Protein AF-A0A5D2X724-F1 (afdb_monomer)

InterPro domains:
  IPR000717 Proteasome component (PCI) domain [PF01399] (21-95)
  IPR000717 Proteasome component (PCI) domain [PS50250] (1-100)
  IPR000717 Proteasome component (PCI) domain [SM00088] (27-118)
  IPR041481 COP9 signalosome complex subunit 7, helix I [PF18392] (108-154)
  IPR045237 Eukaryotic translation initiation factor 3 subunit M eIF3m/COP9 signalosome complex subunit 7 COPS7 [PTHR15350] (21-167)

Foldseek 3Di:
DPDPVVVVVLLVDQLLCCVVVVVPDDDDDPVRLLVNLLSNVLVVCVPDQKAAQVNSCNSSVNDDPVVSVCSCVVSHVVVVQWDFDQDPPRRITGTPDGHDRDDDVPVVVVVVVVVVVVVVVVVVVVVVVVVVVVVVVVVVVVVVVVVVVVVVVVVVVVVVVVVVVVVVVPDDPDDDDDDDDDDDDDDD

Solvent-accessible surface area (backbone atoms only — not comparable to full-atom values): 11226 Å² total; per-residue (Å²): 134,84,52,73,65,56,58,54,52,52,74,74,50,49,47,67,58,46,76,81,48,58,92,79,57,78,90,74,54,72,71,54,52,52,50,38,42,50,54,30,52,40,55,52,51,72,77,36,54,64,41,48,45,70,59,50,26,62,51,58,74,41,94,45,71,67,60,47,51,50,43,47,45,64,63,26,39,69,67,63,45,34,43,64,47,82,36,80,89,78,39,29,38,40,52,77,45,66,53,89,86,77,86,57,93,72,47,65,60,56,51,51,50,52,53,50,52,51,51,54,51,51,52,52,51,51,51,54,51,51,52,51,50,53,51,51,53,52,51,51,52,51,51,52,51,52,52,52,52,52,51,53,52,51,54,51,51,53,51,55,52,53,52,51,58,60,58,72,70,72,66,84,82,79,83,79,79,89,76,92,78,82,86,83,90,85,86,134

Secondary structure (DSSP, 8-state):
---HHHHHHHHHS-GGGSGGGTTT-PPPPHHHHHHHHHHHHHHHHHH-SEEEHHHHHHHHT---HHHHHHHIIIIIITTTSEEEEEETTTTEEEEEEE------TTHHHHHHHHHHHHHHHHHHHHHHHHHHHHHHHHHHHHHHHHHHHHHHHHHHHHHHHHHHHHHTT-------------------

Radius of gyration: 44.41 Å; Cα contacts (8 Å, |Δi|>4): 107; chains: 1; bounding box: 123×43×110 Å

Sequence (188 aa):
MFSIQENLKIICIKYVSLPCNCSSLPQLVPDQVLKLKQLTVLTLAETNKVLPYDELMMELDVMNVRELEDFLINECMYAGIVRGKLDQLRRCFEIQFAAGRDLRPGQLGSMIQTLSNWLGSSDNLLVSIQEKIKWADTMSELDKKHRKEVEARVEEVKKSVSVKKLQTVSRPKLSSEGSRISTLNLVE

Mean predicted aligned error: 14.84 Å

Nearest PDB structures (foldseek):
  3chm-assembly1_A  TM=9.592E-01  e=3.025E-12  Arabidopsis thaliana
  8h3f-assembly1_G  TM=8.797E-01  e=6.919E-11  Homo sapiens
  4d10-assembly1_O  TM=9.353E-01  e=7.014E-10  Homo sapiens
  6r7n-assembly1_G  TM=8.261E-01  e=2.960E-09  Homo sapiens
  6r6h-assembly1_G  TM=8.029E-01  e=7.569E-09  Homo sapiens

Structure (mmCIF, N/CA/C/O backbone):
data_AF-A0A5D2X724-F1
#
_entry.id   AF-A0A5D2X724-F1
#
loop_
_atom_site.group_PDB
_atom_site.id
_atom_site.type_symbol
_atom_site.label_atom_id
_atom_site.label_alt_id
_atom_site.label_comp_id
_atom_site.label_asym_id
_atom_site.label_entity_id
_atom_site.label_seq_id
_atom_site.pdbx_PDB_ins_code
_atom_site.Cartn_x
_atom_site.Cartn_y
_atom_site.Cartn_z
_atom_site.occupancy
_atom_site.B_iso_or_equiv
_atom_site.auth_seq_id
_atom_site.auth_comp_id
_atom_site.auth_asym_id
_atom_site.auth_atom_id
_atom_site.pdbx_PDB_model_num
ATOM 1 N N . MET A 1 1 ? 25.106 16.436 -26.698 1.00 35.50 1 MET A N 1
ATOM 2 C CA . MET A 1 1 ? 24.591 16.950 -25.411 1.00 35.50 1 MET A CA 1
ATOM 3 C C . MET A 1 1 ? 23.065 16.811 -25.409 1.00 35.50 1 MET A C 1
ATOM 5 O O . MET A 1 1 ? 22.355 17.794 -25.261 1.00 35.50 1 MET A O 1
ATOM 9 N N . PHE A 1 2 ? 22.556 15.593 -25.651 1.00 33.03 2 PHE A N 1
ATOM 10 C CA . PHE A 1 2 ? 21.124 15.313 -25.520 1.00 33.03 2 PHE A CA 1
ATOM 11 C C . PHE A 1 2 ? 20.795 15.258 -24.032 1.00 33.03 2 PHE A C 1
ATOM 13 O O . PHE A 1 2 ? 21.560 14.732 -23.222 1.00 33.03 2 PHE A O 1
ATOM 20 N N . SER A 1 3 ? 19.741 15.979 -23.691 1.00 42.25 3 SER A N 1
ATOM 21 C CA . SER A 1 3 ? 19.589 16.682 -22.430 1.00 42.25 3 SER A CA 1
ATOM 22 C C . SER A 1 3 ? 19.338 15.713 -21.273 1.00 42.25 3 SER A C 1
ATOM 24 O O . SER A 1 3 ? 18.480 14.838 -21.363 1.00 42.25 3 SER A O 1
ATOM 26 N N . ILE A 1 4 ? 20.025 15.897 -20.142 1.00 47.78 4 ILE A N 1
ATOM 27 C CA . ILE A 1 4 ? 19.734 15.196 -18.873 1.00 47.78 4 ILE A CA 1
ATOM 28 C C . ILE A 1 4 ? 18.234 15.318 -18.519 1.00 47.78 4 ILE A C 1
ATOM 30 O O . ILE A 1 4 ? 17.658 14.413 -17.921 1.00 47.78 4 ILE A O 1
ATOM 34 N N . GLN A 1 5 ? 17.570 16.388 -18.973 1.00 39.50 5 GLN A N 1
ATOM 35 C CA . GLN A 1 5 ? 16.131 16.586 -18.805 1.00 39.50 5 GLN A CA 1
ATOM 36 C C . GLN A 1 5 ? 15.239 15.658 -19.644 1.00 39.50 5 GLN A C 1
ATOM 38 O O . GLN A 1 5 ? 14.135 15.344 -19.205 1.00 39.50 5 GLN A O 1
ATOM 43 N N . GLU A 1 6 ? 15.674 15.199 -20.820 1.00 45.38 6 GLU A N 1
ATOM 44 C CA . GLU A 1 6 ? 14.889 14.242 -21.616 1.00 45.38 6 GLU A CA 1
ATOM 45 C C . GLU A 1 6 ? 14.955 12.843 -21.006 1.00 45.38 6 GLU A C 1
ATOM 47 O O . GLU A 1 6 ? 13.926 12.185 -20.876 1.00 45.38 6 GLU A O 1
ATOM 52 N N . ASN A 1 7 ? 16.122 12.452 -20.485 1.00 44.16 7 ASN A N 1
ATOM 53 C CA . ASN A 1 7 ? 16.263 11.229 -19.693 1.00 44.16 7 ASN A CA 1
ATOM 54 C C . ASN A 1 7 ? 15.378 11.252 -18.431 1.00 44.16 7 ASN A C 1
ATOM 56 O O . ASN A 1 7 ? 14.782 10.237 -18.081 1.00 44.16 7 ASN A O 1
ATOM 60 N N . LEU A 1 8 ? 15.220 12.417 -17.788 1.00 46.78 8 LEU A N 1
ATOM 61 C CA . LEU A 1 8 ? 14.334 12.581 -16.628 1.00 46.78 8 LEU A CA 1
ATOM 62 C C . LEU A 1 8 ? 12.845 12.411 -16.983 1.00 46.78 8 LEU A C 1
ATOM 64 O O . LEU A 1 8 ? 12.079 11.863 -16.192 1.00 46.78 8 LEU A O 1
ATOM 68 N N . LYS A 1 9 ? 12.430 12.840 -18.185 1.00 48.75 9 LYS A N 1
ATOM 69 C CA . LYS A 1 9 ? 11.064 12.613 -18.685 1.00 48.75 9 LYS A CA 1
ATOM 70 C C . LYS A 1 9 ? 10.805 11.131 -18.947 1.00 48.75 9 LYS A C 1
ATOM 72 O O . LYS A 1 9 ? 9.746 10.647 -18.569 1.00 48.75 9 LYS A O 1
ATOM 77 N N . ILE A 1 10 ? 11.770 10.407 -19.518 1.00 50.44 10 ILE A N 1
ATOM 78 C CA . ILE A 1 10 ? 11.661 8.962 -19.786 1.00 50.44 10 ILE A CA 1
ATOM 79 C C . ILE A 1 10 ? 11.464 8.163 -18.491 1.00 50.44 10 ILE A C 1
ATOM 81 O O . ILE A 1 10 ? 10.615 7.279 -18.455 1.00 50.44 10 ILE A O 1
ATOM 85 N N . ILE A 1 11 ? 12.180 8.505 -17.413 1.00 51.06 11 ILE A N 1
ATOM 86 C CA . ILE A 1 11 ? 12.056 7.827 -16.107 1.00 51.06 11 ILE A CA 1
ATOM 87 C C . ILE A 1 11 ? 10.635 7.963 -15.534 1.00 51.06 11 ILE A C 1
ATOM 89 O O . ILE A 1 11 ? 10.131 7.044 -14.894 1.00 51.06 11 ILE A O 1
ATOM 93 N N . CYS A 1 12 ? 9.948 9.072 -15.824 1.00 47.78 12 CYS A N 1
ATOM 94 C CA . CYS A 1 12 ? 8.569 9.293 -15.395 1.00 47.78 12 CYS A CA 1
ATOM 95 C C . CYS A 1 12 ? 7.519 8.564 -16.255 1.00 47.78 12 CYS A C 1
ATOM 97 O O . CYS A 1 12 ? 6.383 8.408 -15.803 1.00 47.78 12 CYS A O 1
ATOM 99 N N . ILE A 1 13 ? 7.870 8.118 -17.464 1.00 54.81 13 ILE A N 1
ATOM 100 C CA . ILE A 1 13 ? 6.949 7.552 -18.459 1.00 54.81 13 ILE A CA 1
ATOM 101 C C . ILE A 1 13 ? 6.880 6.017 -18.306 1.00 54.81 13 ILE A C 1
ATOM 103 O O . ILE A 1 13 ? 7.883 5.359 -18.043 1.00 54.81 13 ILE A O 1
ATOM 107 N N . LYS A 1 14 ? 5.681 5.429 -18.439 1.00 58.62 14 LYS A N 1
ATOM 108 C CA . LYS A 1 14 ? 5.482 3.965 -18.454 1.00 58.62 14 LYS A CA 1
ATOM 109 C C . LYS A 1 14 ? 6.155 3.337 -19.682 1.00 58.62 14 LYS A C 1
ATOM 111 O O . LYS A 1 14 ? 6.106 3.931 -20.759 1.00 58.62 14 LYS A O 1
ATOM 116 N N . TYR A 1 15 ? 6.694 2.120 -19.562 1.00 56.34 15 TYR A N 1
ATOM 117 C CA . TYR A 1 15 ? 7.337 1.400 -20.672 1.00 56.34 15 TYR A CA 1
ATOM 118 C C . TYR A 1 15 ? 6.446 1.322 -21.926 1.00 56.34 15 TYR A C 1
ATOM 120 O O . TYR A 1 15 ? 6.895 1.651 -23.021 1.00 56.34 15 TYR A O 1
ATOM 128 N N . VAL A 1 16 ? 5.149 1.039 -21.766 1.00 54.06 16 VAL A N 1
ATOM 129 C CA . VAL A 1 16 ? 4.188 0.950 -22.883 1.00 54.06 16 VAL A CA 1
ATOM 130 C C . VAL A 1 16 ? 3.965 2.277 -23.634 1.00 54.06 16 VAL A C 1
ATOM 132 O O . VAL A 1 16 ? 3.485 2.289 -24.762 1.00 54.06 16 VAL A O 1
ATOM 135 N N . SER A 1 17 ? 4.336 3.417 -23.042 1.00 53.41 17 SER A N 1
ATOM 136 C CA . SER A 1 17 ? 4.222 4.747 -23.665 1.00 53.41 17 SER A CA 1
ATOM 137 C C . SER A 1 17 ? 5.458 5.143 -24.492 1.00 53.41 17 SER A C 1
ATOM 139 O O . SER A 1 17 ? 5.452 6.187 -25.150 1.00 53.41 17 SER A O 1
ATOM 141 N N . LEU A 1 18 ? 6.520 4.330 -24.478 1.00 51.53 18 LEU A N 1
ATOM 142 C CA . LEU A 1 18 ? 7.732 4.526 -25.282 1.00 51.53 18 LEU A CA 1
ATOM 143 C C . LEU A 1 18 ? 7.510 4.378 -26.799 1.00 51.53 18 LEU A C 1
ATOM 145 O O . LEU A 1 18 ? 7.955 5.273 -27.520 1.00 51.53 18 LEU A O 1
ATOM 149 N N . PRO A 1 19 ? 6.813 3.344 -27.324 1.00 51.62 19 PRO A N 1
ATOM 150 C CA . PRO A 1 19 ? 6.626 3.193 -28.772 1.00 51.62 19 PRO A CA 1
ATOM 151 C C . PRO A 1 19 ? 5.846 4.352 -29.416 1.00 51.62 19 PRO A C 1
ATOM 153 O O . PRO A 1 19 ? 6.091 4.682 -30.574 1.00 51.62 19 PRO A O 1
ATOM 156 N N . CYS A 1 20 ? 4.983 5.049 -28.669 1.00 48.19 20 CYS A N 1
ATOM 157 C CA . CYS A 1 20 ? 4.276 6.243 -29.152 1.00 48.19 20 CYS A CA 1
ATOM 158 C C . CYS A 1 20 ? 5.171 7.496 -29.256 1.00 48.19 20 CYS A C 1
ATOM 160 O O . CYS A 1 20 ? 4.826 8.432 -29.972 1.00 48.19 20 CYS A O 1
ATOM 162 N N . ASN A 1 21 ? 6.321 7.518 -28.571 1.00 51.44 21 ASN A N 1
ATOM 163 C CA . ASN A 1 21 ? 7.283 8.631 -28.549 1.00 51.44 21 ASN A CA 1
ATOM 164 C C . ASN A 1 21 ? 8.586 8.296 -29.306 1.00 51.44 21 ASN A C 1
ATOM 166 O O . ASN A 1 21 ? 9.607 8.963 -29.146 1.00 51.44 21 ASN A O 1
ATOM 170 N N . CYS A 1 22 ? 8.565 7.250 -30.138 1.00 48.28 22 CYS A N 1
ATOM 171 C CA . CYS A 1 22 ? 9.748 6.645 -30.753 1.00 48.28 22 CYS A CA 1
ATOM 172 C C . CYS A 1 22 ? 10.498 7.556 -31.751 1.00 48.28 22 CYS A C 1
ATOM 174 O O . CYS A 1 22 ? 11.615 7.239 -32.151 1.00 48.28 22 CYS A O 1
ATOM 176 N N . SER A 1 23 ? 9.920 8.691 -32.153 1.00 52.44 23 SER A N 1
ATOM 177 C CA . SER A 1 23 ? 10.551 9.660 -33.059 1.00 52.44 23 SER A CA 1
ATOM 178 C C . SER A 1 23 ? 11.534 10.621 -32.374 1.00 52.44 23 SER A C 1
ATOM 180 O O . SER A 1 23 ? 12.240 11.342 -33.076 1.00 52.44 23 SER A O 1
ATOM 182 N N . SER A 1 24 ? 11.613 10.638 -31.037 1.00 56.69 24 SER A N 1
ATOM 183 C CA . SER A 1 24 ? 12.457 11.579 -30.278 1.00 56.69 24 SER A CA 1
ATOM 184 C C . SER A 1 24 ? 13.375 10.938 -29.231 1.00 56.69 24 SER A C 1
ATOM 186 O O . SER A 1 24 ? 14.124 11.655 -28.570 1.00 56.69 24 SER A O 1
ATOM 188 N N . LEU A 1 25 ? 13.354 9.610 -29.072 1.00 60.19 25 LEU A N 1
ATOM 189 C CA . LEU A 1 25 ? 14.112 8.915 -28.028 1.00 60.19 25 LEU A CA 1
ATOM 190 C C . LEU A 1 25 ? 15.328 8.161 -28.598 1.00 60.19 25 LEU A C 1
ATOM 192 O O . LEU A 1 25 ? 15.209 7.506 -29.635 1.00 60.19 25 LEU A O 1
ATOM 196 N N . PRO A 1 26 ? 16.504 8.224 -27.942 1.00 66.06 26 PRO A N 1
ATOM 197 C CA . PRO A 1 26 ? 17.677 7.460 -28.358 1.00 66.06 26 PRO A CA 1
ATOM 198 C C . PRO A 1 26 ? 17.447 5.951 -28.184 1.00 66.06 26 PRO A C 1
ATOM 200 O O . PRO A 1 26 ? 16.680 5.529 -27.318 1.00 66.06 26 PRO A O 1
ATOM 203 N N . GLN A 1 27 ? 18.140 5.129 -28.984 1.00 66.56 27 GLN A N 1
ATOM 204 C CA . GLN A 1 27 ? 18.121 3.673 -28.810 1.00 66.56 27 GLN A CA 1
ATOM 205 C C . GLN A 1 27 ? 18.555 3.300 -27.389 1.00 66.56 27 GLN A C 1
ATOM 207 O O . GLN A 1 27 ? 19.618 3.712 -26.921 1.00 66.56 27 GLN A O 1
ATOM 212 N N . LEU A 1 28 ? 17.714 2.519 -26.715 1.00 68.38 28 LEU A N 1
ATOM 213 C CA . LEU A 1 28 ? 17.942 2.071 -25.348 1.00 68.38 28 LEU A CA 1
ATOM 214 C C . LEU A 1 28 ? 18.819 0.815 -25.341 1.00 68.38 28 LEU A C 1
ATOM 216 O O . LEU A 1 28 ? 18.600 -0.122 -26.107 1.00 68.38 28 LEU A O 1
ATOM 220 N N . VAL A 1 29 ? 19.791 0.788 -24.435 1.00 80.62 29 VAL A N 1
ATOM 221 C CA . VAL A 1 29 ? 20.616 -0.393 -24.139 1.00 80.62 29 VAL A CA 1
ATOM 222 C C . VAL A 1 29 ? 19.753 -1.442 -23.407 1.00 80.62 29 VAL A C 1
ATOM 224 O O . VAL A 1 29 ? 18.856 -1.041 -22.659 1.00 80.62 29 VAL A O 1
ATOM 227 N N . PRO A 1 30 ? 19.995 -2.764 -23.550 1.00 80.12 30 PRO A N 1
ATOM 228 C CA . PRO A 1 30 ? 19.205 -3.802 -22.870 1.00 80.12 30 PRO A CA 1
ATOM 229 C C . PRO A 1 30 ? 19.030 -3.578 -21.358 1.00 80.12 30 PRO A C 1
ATOM 231 O O . PRO A 1 30 ? 17.924 -3.698 -20.835 1.00 80.12 30 PRO A O 1
ATOM 234 N N . ASP A 1 31 ? 20.078 -3.124 -20.670 1.00 80.31 31 ASP A N 1
ATOM 235 C CA . ASP A 1 31 ? 20.036 -2.792 -19.239 1.00 80.31 31 ASP A CA 1
ATOM 236 C C . ASP A 1 31 ? 19.082 -1.629 -18.915 1.00 80.31 31 ASP A C 1
ATOM 238 O O . ASP A 1 31 ? 18.480 -1.568 -17.842 1.00 80.31 31 ASP A O 1
ATOM 242 N N . GLN A 1 32 ? 18.932 -0.674 -19.837 1.00 79.88 32 GLN A N 1
ATOM 243 C CA . GLN A 1 32 ? 18.002 0.445 -19.683 1.00 79.88 32 GLN A CA 1
ATOM 244 C C . GLN A 1 32 ? 16.559 -0.010 -19.907 1.00 79.88 32 GLN A C 1
ATOM 246 O O . GLN A 1 32 ? 15.666 0.433 -19.188 1.00 79.88 32 GLN A O 1
ATOM 251 N N . VAL A 1 33 ? 16.333 -0.928 -20.851 1.00 81.94 33 VAL A N 1
ATOM 252 C CA . VAL A 1 33 ? 15.025 -1.564 -21.067 1.00 81.94 33 VAL A CA 1
ATOM 253 C C . VAL A 1 33 ? 14.592 -2.326 -19.818 1.00 81.94 33 VAL A C 1
ATOM 255 O O . VAL A 1 33 ? 13.467 -2.148 -19.355 1.00 81.94 33 VAL A O 1
ATOM 258 N N . LEU A 1 34 ? 15.501 -3.104 -19.226 1.00 86.62 34 LEU A N 1
ATOM 259 C CA . LEU A 1 34 ? 15.257 -3.826 -17.980 1.00 86.62 34 LEU A CA 1
ATOM 260 C C . LEU A 1 34 ? 14.819 -2.879 -16.854 1.00 86.62 34 LEU A C 1
ATOM 262 O O . LEU A 1 34 ? 13.779 -3.091 -16.225 1.00 86.62 34 LEU A O 1
ATOM 266 N N . LYS A 1 35 ? 15.564 -1.786 -16.653 1.00 86.38 35 LYS A N 1
ATOM 267 C CA . LYS A 1 35 ? 15.206 -0.760 -15.667 1.00 86.38 35 LYS A CA 1
ATOM 268 C C . LYS A 1 35 ? 13.847 -0.139 -15.956 1.00 86.38 35 LYS A C 1
ATOM 270 O O . LYS A 1 35 ? 13.058 0.042 -15.040 1.00 86.38 35 LYS A O 1
ATOM 275 N N . LEU A 1 36 ? 13.518 0.153 -17.210 1.00 84.31 36 LEU A N 1
ATOM 276 C CA . LEU A 1 36 ? 12.210 0.720 -17.551 1.00 84.31 36 LEU A CA 1
ATOM 277 C C . LEU A 1 36 ? 11.059 -0.247 -17.256 1.00 84.31 36 LEU A C 1
ATOM 279 O O . LEU A 1 36 ? 10.020 0.184 -16.748 1.00 84.31 36 LEU A O 1
ATOM 283 N N . LYS A 1 37 ? 11.252 -1.550 -17.485 1.00 87.38 37 LYS A N 1
ATOM 284 C CA . LYS A 1 37 ? 10.290 -2.583 -17.080 1.00 87.38 37 LYS A CA 1
ATOM 285 C C . LYS A 1 37 ? 10.115 -2.607 -15.554 1.00 87.38 37 LYS A C 1
ATOM 287 O O . LYS A 1 37 ? 8.989 -2.513 -15.070 1.00 87.38 37 LYS A O 1
ATOM 292 N N . GLN A 1 38 ? 11.207 -2.601 -14.784 1.00 89.88 38 GLN A N 1
ATOM 293 C CA . GLN A 1 38 ? 11.173 -2.520 -13.311 1.00 89.88 38 GLN A CA 1
ATOM 294 C C . GLN A 1 38 ? 10.420 -1.270 -12.813 1.00 89.88 38 GLN A C 1
ATOM 296 O O . GLN A 1 38 ? 9.530 -1.346 -11.964 1.00 89.88 38 GLN A O 1
ATOM 301 N N . LEU A 1 39 ? 10.737 -0.105 -13.381 1.00 87.94 39 LEU A N 1
ATOM 302 C CA . LEU A 1 39 ? 10.105 1.178 -13.065 1.00 87.94 39 LEU A CA 1
ATOM 303 C C . LEU A 1 39 ? 8.611 1.201 -13.433 1.00 87.94 39 LEU A C 1
ATOM 305 O O . LEU A 1 39 ? 7.831 1.918 -12.797 1.00 87.94 39 LEU A O 1
ATOM 309 N N . THR A 1 40 ? 8.203 0.430 -14.442 1.00 87.12 40 THR A N 1
ATOM 310 C CA . THR A 1 40 ? 6.798 0.277 -14.842 1.00 87.12 40 THR A CA 1
ATOM 311 C C . THR A 1 40 ? 6.027 -0.536 -13.809 1.00 87.12 40 THR A C 1
ATOM 313 O O . THR A 1 40 ? 4.972 -0.081 -13.368 1.00 87.12 40 THR A O 1
ATOM 316 N N . VAL A 1 41 ? 6.591 -1.647 -13.315 1.00 89.88 41 VAL A N 1
ATOM 317 C CA . VAL A 1 41 ? 6.000 -2.412 -12.198 1.00 89.88 41 VAL A CA 1
ATOM 318 C C . VAL A 1 41 ? 5.783 -1.521 -10.975 1.00 89.88 41 VAL A C 1
ATOM 320 O O . VAL A 1 41 ? 4.702 -1.538 -10.391 1.00 89.88 41 VAL A O 1
ATOM 323 N N . LEU A 1 42 ? 6.767 -0.688 -10.616 1.00 89.69 42 LEU A N 1
ATOM 324 C CA . LEU A 1 42 ? 6.639 0.246 -9.490 1.00 89.69 42 LEU A CA 1
ATOM 325 C C . LEU A 1 42 ? 5.512 1.270 -9.684 1.00 89.69 42 LEU A C 1
ATOM 327 O O . LEU A 1 42 ? 4.813 1.601 -8.731 1.00 89.69 42 LEU A O 1
ATOM 331 N N . THR A 1 43 ? 5.301 1.742 -10.913 1.00 86.81 43 THR A N 1
ATOM 332 C CA . THR A 1 43 ? 4.217 2.692 -11.224 1.00 86.81 43 THR A CA 1
ATOM 333 C C . THR A 1 43 ? 2.845 2.035 -11.100 1.00 86.81 43 THR A C 1
ATOM 335 O O . THR A 1 43 ? 1.915 2.625 -10.552 1.00 86.81 43 THR A O 1
ATOM 338 N N . LEU A 1 44 ? 2.712 0.794 -11.574 1.00 88.31 44 LEU A N 1
ATOM 339 C CA . LEU A 1 44 ? 1.480 0.021 -11.414 1.00 88.31 44 LEU A CA 1
ATOM 340 C C . LEU A 1 44 ? 1.202 -0.253 -9.926 1.00 88.31 44 LEU A C 1
ATOM 342 O O . LEU A 1 44 ? 0.078 -0.068 -9.459 1.00 88.31 44 LEU A O 1
ATOM 346 N N . ALA A 1 45 ? 2.248 -0.576 -9.162 1.00 89.50 45 ALA A N 1
ATOM 347 C CA . ALA A 1 45 ? 2.186 -0.819 -7.722 1.00 89.50 45 ALA A CA 1
ATOM 348 C C . ALA A 1 45 ? 1.853 0.423 -6.867 1.00 89.50 45 ALA A C 1
ATOM 350 O O . ALA A 1 45 ? 1.384 0.285 -5.728 1.00 89.50 45 ALA A O 1
ATOM 351 N N . GLU A 1 46 ? 2.102 1.631 -7.390 1.00 84.12 46 GLU A N 1
ATOM 352 C CA . GLU A 1 46 ? 1.679 2.899 -6.774 1.00 84.12 46 GLU A CA 1
ATOM 353 C C . GLU A 1 46 ? 0.147 3.006 -6.773 1.00 84.12 46 GLU A C 1
ATOM 355 O O . GLU A 1 46 ? -0.440 3.437 -5.782 1.00 84.12 46 GLU A O 1
ATOM 360 N N . THR A 1 47 ? -0.498 2.561 -7.858 1.00 83.88 47 THR A N 1
ATOM 361 C CA . THR A 1 47 ? -1.947 2.715 -8.061 1.00 83.88 47 THR A CA 1
ATOM 362 C C . THR A 1 47 ? -2.737 1.554 -7.459 1.00 83.88 47 THR A C 1
ATOM 364 O O . THR A 1 47 ? -3.718 1.776 -6.754 1.00 83.88 47 THR A O 1
ATOM 367 N N . ASN A 1 48 ? -2.296 0.315 -7.697 1.00 88.06 48 ASN A N 1
ATOM 368 C CA . ASN A 1 48 ? -3.029 -0.894 -7.330 1.00 88.06 48 ASN A CA 1
ATOM 369 C C . ASN A 1 48 ? -2.149 -1.844 -6.507 1.00 88.06 48 ASN A C 1
ATOM 371 O O . ASN A 1 48 ? -1.020 -2.155 -6.879 1.00 88.06 48 ASN A O 1
ATOM 375 N N . LYS A 1 49 ? -2.685 -2.349 -5.387 1.00 91.06 49 LYS A N 1
ATOM 376 C CA . LYS A 1 49 ? -1.998 -3.353 -4.547 1.00 91.06 49 LYS A CA 1
ATOM 377 C C . LYS A 1 49 ? -2.139 -4.783 -5.057 1.00 91.06 49 LYS A C 1
ATOM 379 O O . LYS A 1 49 ? -1.382 -5.647 -4.634 1.00 91.06 49 LYS A O 1
ATOM 384 N N . VAL A 1 50 ? -3.082 -5.034 -5.958 1.00 93.75 50 VAL A N 1
ATOM 385 C CA . VAL A 1 50 ? -3.253 -6.326 -6.623 1.00 93.75 50 VAL A CA 1
ATOM 386 C C . VAL A 1 50 ? -3.155 -6.069 -8.115 1.00 93.75 50 VAL A C 1
ATOM 388 O O . VAL A 1 50 ? -4.009 -5.379 -8.666 1.00 93.75 50 VAL A O 1
ATOM 391 N N . LEU A 1 51 ? -2.105 -6.586 -8.746 1.00 93.19 51 LEU A N 1
ATOM 392 C CA . LEU A 1 51 ? -1.864 -6.418 -10.175 1.00 93.19 51 LEU A CA 1
ATOM 393 C C . LEU A 1 51 ? -2.221 -7.701 -10.924 1.00 93.19 51 LEU A C 1
ATOM 395 O O . LEU A 1 51 ? -1.591 -8.731 -10.675 1.00 93.19 51 LEU A O 1
ATOM 399 N N . PRO A 1 52 ? -3.209 -7.680 -11.830 1.00 94.69 52 PRO A N 1
ATOM 400 C CA . PRO A 1 52 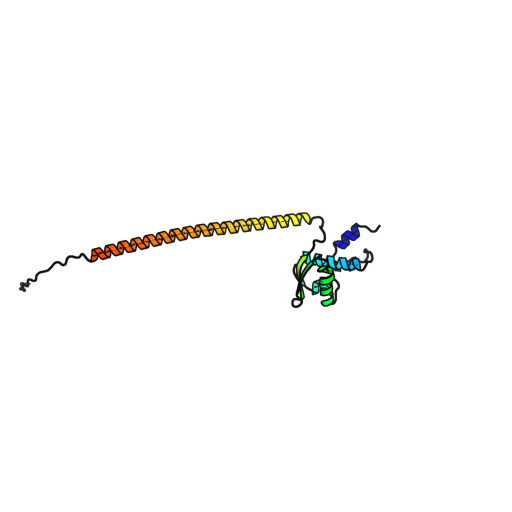? -3.488 -8.809 -12.706 1.00 94.69 52 PRO A CA 1
ATOM 401 C C . PRO A 1 52 ? -2.293 -9.111 -13.615 1.00 94.69 52 PRO A C 1
ATOM 403 O O . PRO A 1 52 ? -1.625 -8.202 -14.111 1.00 94.69 52 PRO A O 1
ATOM 406 N N . TYR A 1 53 ? -2.048 -10.392 -13.882 1.00 94.38 53 TYR A N 1
ATOM 407 C CA . TYR A 1 53 ? -0.984 -10.817 -14.789 1.00 94.38 53 TYR A CA 1
ATOM 408 C C . TYR A 1 53 ? -1.207 -10.281 -16.198 1.00 94.38 53 TYR A C 1
ATOM 410 O O . TYR A 1 53 ? -0.245 -9.886 -16.836 1.00 94.38 53 TYR A O 1
ATOM 418 N N . ASP A 1 54 ? -2.452 -10.203 -16.667 1.00 91.44 54 ASP A N 1
ATOM 419 C CA . ASP A 1 54 ? -2.741 -9.754 -18.031 1.00 91.44 54 ASP A CA 1
ATOM 420 C C . ASP A 1 54 ? -2.367 -8.270 -18.237 1.00 91.44 54 ASP A C 1
ATOM 422 O O . ASP A 1 54 ? -1.818 -7.906 -19.276 1.00 91.44 54 ASP A O 1
ATOM 426 N N . GLU A 1 55 ? -2.570 -7.422 -17.218 1.00 90.50 55 GLU A N 1
ATOM 427 C CA . GLU A 1 55 ? -2.127 -6.018 -17.230 1.00 90.50 55 GLU A CA 1
ATOM 428 C C . GLU A 1 55 ? -0.597 -5.921 -17.199 1.00 90.50 55 GLU A C 1
ATOM 430 O O . GLU A 1 55 ? -0.005 -5.182 -17.985 1.00 90.50 55 GLU A O 1
ATOM 435 N N . LEU A 1 56 ? 0.055 -6.705 -16.334 1.00 90.19 56 LEU A N 1
ATOM 436 C CA . LEU A 1 56 ? 1.515 -6.758 -16.245 1.00 90.19 56 LEU A CA 1
ATOM 437 C C . LEU A 1 56 ? 2.158 -7.253 -17.546 1.00 90.19 56 LEU A C 1
ATOM 439 O O . LEU A 1 56 ? 3.145 -6.684 -17.995 1.00 90.19 56 LEU A O 1
ATOM 443 N N . MET A 1 57 ? 1.596 -8.288 -18.163 1.00 90.00 57 MET A N 1
ATOM 444 C CA . MET A 1 57 ? 2.066 -8.845 -19.431 1.00 90.00 57 MET A CA 1
ATOM 445 C C . MET A 1 57 ? 1.964 -7.817 -20.558 1.00 90.00 57 MET A C 1
ATOM 447 O O . MET A 1 57 ? 2.913 -7.659 -21.323 1.00 90.00 57 MET A O 1
ATOM 451 N N . MET A 1 58 ? 0.859 -7.070 -20.619 1.00 87.38 58 MET A N 1
ATOM 452 C CA . MET A 1 58 ? 0.667 -6.004 -21.603 1.00 87.38 58 MET A CA 1
ATOM 453 C C . MET A 1 58 ? 1.631 -4.827 -21.382 1.00 87.38 58 MET A C 1
ATOM 455 O O . MET A 1 58 ? 2.263 -4.361 -22.324 1.00 87.38 58 MET A O 1
ATOM 459 N N . GLU A 1 59 ? 1.766 -4.342 -20.146 1.00 85.06 59 GLU A N 1
ATOM 460 C CA . GLU A 1 59 ? 2.594 -3.167 -19.827 1.00 85.06 59 GLU A CA 1
ATOM 461 C C . GLU A 1 59 ? 4.102 -3.453 -19.889 1.00 85.06 59 GLU A C 1
ATOM 463 O O . GLU A 1 59 ? 4.890 -2.535 -20.117 1.00 85.06 59 GLU A O 1
ATOM 468 N N . LEU A 1 60 ? 4.516 -4.708 -19.693 1.00 85.69 60 LEU A N 1
ATOM 469 C CA . LEU A 1 60 ? 5.918 -5.137 -19.752 1.00 85.69 60 LEU A CA 1
ATOM 470 C C . LEU A 1 60 ? 6.310 -5.760 -21.098 1.00 85.69 60 LEU A C 1
ATOM 472 O O . LEU A 1 60 ? 7.487 -6.091 -21.268 1.00 85.69 60 LEU A O 1
ATOM 476 N N . ASP A 1 61 ? 5.360 -5.913 -22.025 1.00 85.31 61 ASP A N 1
ATOM 477 C CA . ASP A 1 61 ? 5.528 -6.622 -23.301 1.00 85.31 61 ASP A CA 1
ATOM 478 C C . ASP A 1 61 ? 6.114 -8.032 -23.088 1.00 85.31 61 ASP A C 1
ATOM 480 O O . ASP A 1 61 ? 7.215 -8.360 -23.535 1.00 85.31 61 ASP A O 1
ATOM 484 N N . VAL A 1 62 ? 5.416 -8.834 -22.276 1.00 87.12 62 VAL A N 1
ATOM 485 C CA . VAL A 1 62 ? 5.793 -10.209 -21.913 1.00 87.12 62 VAL A CA 1
ATOM 486 C C . VAL A 1 62 ? 4.685 -11.164 -22.335 1.00 87.12 62 VAL A C 1
ATOM 488 O O . VAL A 1 62 ? 3.534 -11.019 -21.931 1.00 87.12 62 VAL A O 1
ATOM 491 N N . MET A 1 63 ? 5.037 -12.185 -23.115 1.00 85.69 63 MET A N 1
ATOM 492 C CA . MET A 1 63 ? 4.055 -13.077 -23.744 1.00 85.69 63 MET A CA 1
ATOM 493 C C . MET A 1 63 ? 3.647 -14.260 -22.863 1.00 85.69 63 MET A C 1
ATOM 495 O O . MET A 1 63 ? 2.559 -14.809 -23.035 1.00 85.69 63 MET A O 1
ATOM 499 N N . ASN A 1 64 ? 4.498 -14.666 -21.917 1.00 90.25 64 ASN A N 1
ATOM 500 C CA . ASN A 1 64 ? 4.293 -15.866 -21.108 1.00 90.25 64 ASN A CA 1
ATOM 501 C C . ASN A 1 64 ? 4.233 -15.561 -19.612 1.00 90.25 64 ASN A C 1
ATOM 503 O O . ASN A 1 64 ? 5.029 -14.789 -19.085 1.00 90.25 64 ASN A O 1
ATOM 507 N N . VAL A 1 65 ? 3.360 -16.277 -18.898 1.00 91.00 65 VAL A N 1
ATOM 508 C CA . VAL A 1 65 ? 3.257 -16.180 -17.431 1.00 91.00 65 VAL A CA 1
ATOM 509 C C . VAL A 1 65 ? 4.573 -16.545 -16.749 1.00 91.00 65 VAL A C 1
ATOM 511 O O . VAL A 1 65 ? 4.983 -15.872 -15.816 1.00 91.00 65 VAL A O 1
ATOM 514 N N . ARG A 1 66 ? 5.258 -17.585 -17.237 1.00 92.62 66 ARG A N 1
ATOM 515 C CA . ARG A 1 66 ? 6.540 -18.016 -16.670 1.00 92.62 66 ARG A CA 1
ATOM 516 C C . ARG A 1 66 ? 7.604 -16.927 -16.773 1.00 92.62 66 ARG A C 1
ATOM 518 O O . ARG A 1 66 ? 8.301 -16.668 -15.807 1.00 92.62 66 ARG A O 1
ATOM 525 N N . GLU A 1 67 ? 7.685 -16.274 -17.928 1.00 93.19 67 GLU A N 1
ATOM 526 C CA . GLU A 1 67 ? 8.617 -15.169 -18.152 1.00 93.19 67 GLU A CA 1
ATOM 527 C C . GLU A 1 67 ? 8.276 -13.968 -17.261 1.00 93.19 67 GLU A C 1
ATOM 529 O O . GLU A 1 67 ? 9.176 -13.342 -16.707 1.00 93.19 67 GLU A O 1
ATOM 534 N N . LEU A 1 68 ? 6.983 -13.691 -17.051 1.00 93.31 68 LEU A N 1
ATOM 535 C CA . LEU A 1 68 ? 6.542 -12.665 -16.109 1.00 93.31 68 LEU A CA 1
ATOM 536 C C . LEU A 1 68 ? 6.965 -13.003 -14.672 1.00 93.31 68 LEU A C 1
ATOM 538 O O . LEU A 1 68 ? 7.493 -12.141 -13.976 1.00 93.31 68 LEU A O 1
ATOM 542 N N . GLU A 1 69 ? 6.725 -14.232 -14.215 1.00 94.31 69 GLU A N 1
ATOM 543 C CA . GLU A 1 69 ? 7.082 -14.667 -12.861 1.00 94.31 69 GLU A CA 1
ATOM 544 C C . GLU A 1 69 ? 8.601 -14.653 -12.655 1.00 94.31 69 GLU A C 1
ATOM 546 O O . GLU A 1 69 ? 9.070 -14.102 -11.658 1.00 94.31 69 GLU A O 1
ATOM 551 N N . ASP A 1 70 ? 9.371 -15.159 -13.622 1.00 94.25 70 ASP A N 1
ATOM 552 C CA . ASP A 1 70 ? 10.835 -15.123 -13.598 1.00 94.25 70 ASP A CA 1
ATOM 553 C C . ASP A 1 70 ? 11.350 -13.674 -13.553 1.00 94.25 70 ASP A C 1
ATOM 555 O O . ASP A 1 70 ? 12.248 -13.361 -12.770 1.00 94.25 70 ASP A O 1
ATOM 559 N N . PHE A 1 71 ? 10.747 -12.761 -14.321 1.00 93.50 71 PHE A N 1
ATOM 560 C CA . PHE A 1 71 ? 11.070 -11.334 -14.272 1.00 93.50 71 PHE A CA 1
ATOM 561 C C . PHE A 1 71 ? 10.740 -10.713 -12.905 1.00 93.50 71 PHE A C 1
ATOM 563 O O . PHE A 1 71 ? 11.572 -10.027 -12.310 1.00 93.50 71 PHE A O 1
ATOM 570 N N . LEU A 1 72 ? 9.546 -10.966 -12.362 1.00 93.62 72 LEU A N 1
ATOM 571 C CA . LEU A 1 72 ? 9.145 -10.429 -11.059 1.00 93.62 72 LEU A CA 1
ATOM 572 C C . LEU A 1 72 ? 10.050 -10.945 -9.934 1.00 93.62 72 LEU A C 1
ATOM 574 O O . LEU A 1 72 ? 10.404 -10.176 -9.042 1.00 93.62 72 LEU A O 1
ATOM 578 N N . ILE A 1 73 ? 10.459 -12.211 -9.975 1.00 94.31 73 ILE A N 1
ATOM 579 C CA . ILE A 1 73 ? 11.313 -12.813 -8.949 1.00 94.31 73 ILE A CA 1
ATOM 580 C C . ILE A 1 73 ? 12.754 -12.307 -9.078 1.00 94.31 73 ILE A C 1
ATOM 582 O O . ILE A 1 73 ? 13.286 -11.730 -8.126 1.00 94.31 73 ILE A O 1
ATOM 586 N N . ASN A 1 74 ? 13.375 -12.495 -10.244 1.00 93.19 74 ASN A N 1
ATOM 587 C CA . ASN A 1 74 ? 14.805 -12.243 -10.434 1.00 93.19 74 ASN A CA 1
ATOM 588 C C . ASN A 1 74 ? 15.116 -10.749 -10.523 1.00 93.19 74 ASN A C 1
ATOM 590 O O . ASN A 1 74 ? 16.066 -10.272 -9.909 1.00 93.19 74 ASN A O 1
ATOM 594 N N . GLU A 1 75 ? 14.285 -9.994 -11.238 1.00 92.88 75 GLU A N 1
ATOM 595 C CA . GLU A 1 75 ? 14.593 -8.603 -11.567 1.00 92.88 75 GLU A CA 1
ATOM 596 C C . GLU A 1 75 ? 13.931 -7.616 -10.610 1.00 92.88 75 GLU A C 1
ATOM 598 O O . GLU A 1 75 ? 14.415 -6.497 -10.464 1.00 92.88 75 GLU A O 1
ATOM 603 N N . CYS A 1 76 ? 12.842 -7.995 -9.933 1.00 92.44 76 CYS A N 1
ATOM 604 C CA . CYS A 1 76 ? 12.115 -7.076 -9.053 1.00 92.44 76 CYS A CA 1
ATOM 605 C C . CYS A 1 76 ? 12.220 -7.450 -7.563 1.00 92.44 76 CYS A C 1
ATOM 607 O O . CYS A 1 76 ? 12.601 -6.614 -6.738 1.00 92.44 76 CYS A O 1
ATOM 609 N N . MET A 1 77 ? 11.904 -8.691 -7.186 1.00 93.62 77 MET A N 1
ATOM 610 C CA . MET A 1 77 ? 11.938 -9.124 -5.784 1.00 93.62 77 MET A CA 1
ATOM 611 C C . MET A 1 77 ? 13.365 -9.266 -5.264 1.00 93.62 77 MET A C 1
ATOM 613 O O . MET A 1 77 ? 13.672 -8.760 -4.184 1.00 93.62 77 MET A O 1
ATOM 617 N N . TYR A 1 78 ? 14.245 -9.907 -6.035 1.00 92.50 78 TYR A N 1
ATOM 618 C CA . TYR A 1 78 ? 15.643 -10.095 -5.648 1.00 92.50 78 TYR A CA 1
ATOM 619 C C . TYR A 1 78 ? 16.405 -8.764 -5.580 1.00 92.50 78 TYR A C 1
ATOM 621 O O . TYR A 1 78 ? 17.197 -8.542 -4.666 1.00 92.50 78 TYR A O 1
ATOM 629 N N . ALA A 1 79 ? 16.084 -7.827 -6.478 1.00 89.81 79 ALA A N 1
ATOM 630 C CA . ALA A 1 79 ? 16.575 -6.449 -6.432 1.00 89.81 79 ALA A CA 1
ATOM 631 C C . ALA A 1 79 ? 16.016 -5.634 -5.246 1.00 89.81 79 ALA A C 1
ATOM 633 O O . ALA A 1 79 ? 16.483 -4.529 -4.975 1.00 89.81 79 ALA A O 1
ATOM 634 N N . GLY A 1 80 ? 15.006 -6.150 -4.536 1.00 91.12 80 GLY A N 1
ATOM 635 C CA . GLY A 1 80 ? 14.414 -5.515 -3.360 1.00 91.12 80 GLY A CA 1
ATOM 636 C C . GLY A 1 80 ? 13.498 -4.327 -3.662 1.00 91.12 80 GLY A C 1
ATOM 637 O O . GLY A 1 80 ? 13.109 -3.620 -2.731 1.00 91.12 80 GLY A O 1
ATOM 638 N N . ILE A 1 81 ? 13.133 -4.101 -4.928 1.00 91.62 81 ILE A N 1
ATOM 639 C CA . ILE A 1 81 ? 12.268 -2.978 -5.321 1.00 91.62 81 ILE A CA 1
ATOM 640 C C . ILE A 1 81 ? 10.792 -3.248 -5.025 1.00 91.62 81 ILE A C 1
ATOM 642 O O . ILE A 1 81 ? 10.045 -2.319 -4.733 1.00 91.62 81 ILE A O 1
ATOM 646 N N . VAL A 1 82 ? 10.367 -4.511 -5.054 1.00 93.00 82 VAL A N 1
ATOM 647 C CA . VAL A 1 82 ? 9.003 -4.927 -4.709 1.00 93.00 82 VAL A CA 1
ATOM 648 C C . VAL A 1 82 ? 9.042 -6.132 -3.784 1.00 93.00 82 VAL A C 1
ATOM 650 O O . VAL A 1 82 ? 9.946 -6.961 -3.851 1.00 93.00 82 VAL A O 1
ATOM 653 N N . ARG A 1 83 ? 8.035 -6.252 -2.921 1.00 93.81 83 ARG A N 1
ATOM 654 C CA . ARG A 1 83 ? 7.767 -7.474 -2.158 1.00 93.81 83 ARG A CA 1
ATOM 655 C C . ARG A 1 83 ? 6.283 -7.766 -2.197 1.00 93.81 83 ARG A C 1
ATOM 657 O O . ARG A 1 83 ? 5.458 -6.859 -2.086 1.00 93.81 83 ARG A O 1
ATOM 664 N N . GLY A 1 84 ? 5.950 -9.037 -2.325 1.00 94.00 84 GLY A N 1
ATOM 665 C CA . GLY A 1 84 ? 4.574 -9.465 -2.469 1.00 94.00 84 GLY A CA 1
ATOM 666 C C . GLY A 1 84 ? 4.462 -10.963 -2.676 1.00 94.00 84 GLY A C 1
ATOM 667 O O . GLY A 1 84 ? 5.457 -11.684 -2.600 1.00 94.00 84 GLY A O 1
ATOM 668 N N . LYS A 1 85 ? 3.243 -11.413 -2.949 1.00 94.12 85 LYS A N 1
ATOM 669 C CA . LYS A 1 85 ? 2.920 -12.811 -3.210 1.00 94.12 85 LYS A CA 1
ATOM 670 C C . LYS A 1 85 ? 2.410 -12.967 -4.637 1.00 94.12 85 LYS A C 1
ATOM 672 O O . LYS A 1 85 ? 1.536 -12.221 -5.068 1.00 94.12 85 LYS A O 1
ATOM 677 N N . LEU A 1 86 ? 2.952 -13.947 -5.349 1.00 95.00 86 LEU A N 1
ATOM 678 C CA . LEU A 1 86 ? 2.443 -14.380 -6.647 1.00 95.00 86 LEU A CA 1
ATOM 679 C C . LEU A 1 86 ? 1.311 -15.386 -6.411 1.00 95.00 86 LEU A C 1
ATOM 681 O O . LEU A 1 86 ? 1.514 -16.399 -5.738 1.00 95.00 86 LEU A O 1
ATOM 685 N N . ASP A 1 87 ? 0.118 -15.088 -6.919 1.00 93.88 87 ASP A N 1
ATOM 686 C CA . ASP A 1 87 ? -1.028 -15.993 -6.909 1.00 93.88 87 ASP A CA 1
ATOM 687 C C . ASP A 1 87 ? -1.302 -16.474 -8.335 1.00 93.88 87 ASP A C 1
ATOM 689 O O . ASP A 1 87 ? -1.941 -15.801 -9.148 1.00 93.88 87 ASP A O 1
ATOM 693 N N . GLN A 1 88 ? -0.812 -17.676 -8.629 1.00 90.75 88 GLN A N 1
ATOM 694 C CA . GLN A 1 88 ? -0.946 -18.287 -9.944 1.00 90.75 88 GLN A CA 1
ATOM 695 C C . GLN A 1 88 ? -2.394 -18.700 -10.262 1.00 90.75 88 GLN A C 1
ATOM 697 O O . GLN A 1 88 ? -2.786 -18.681 -11.428 1.00 90.75 88 GLN A O 1
ATOM 702 N N 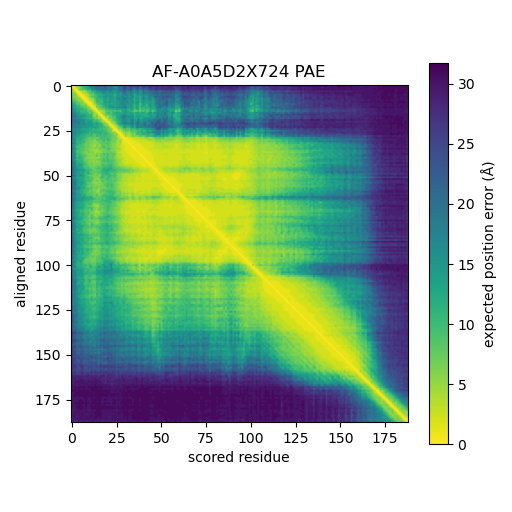. LEU A 1 89 ? -3.209 -19.030 -9.247 1.00 92.31 89 LEU A N 1
ATOM 703 C CA . LEU A 1 89 ? -4.612 -19.419 -9.438 1.00 92.31 89 LEU A CA 1
ATOM 704 C C . LEU A 1 89 ? -5.463 -18.210 -9.822 1.00 92.31 89 LEU A C 1
ATOM 706 O O . LEU A 1 89 ? -6.272 -18.283 -10.743 1.00 92.31 89 LEU A O 1
ATOM 710 N N . ARG A 1 90 ? -5.263 -17.089 -9.124 1.00 91.75 90 ARG A N 1
ATOM 711 C CA . ARG A 1 90 ? -5.968 -15.828 -9.398 1.00 91.75 90 ARG A CA 1
ATOM 712 C C . ARG A 1 90 ? -5.310 -15.004 -10.501 1.00 91.75 90 ARG A C 1
ATOM 714 O O . ARG A 1 90 ? -5.867 -13.977 -10.883 1.00 91.75 90 ARG A O 1
ATOM 721 N N . ARG A 1 91 ? -4.156 -15.454 -11.011 1.00 93.69 91 ARG A N 1
ATOM 722 C CA . ARG A 1 91 ? -3.325 -14.759 -12.003 1.00 93.69 91 ARG A CA 1
ATOM 723 C C . ARG A 1 91 ? -3.070 -13.310 -11.591 1.00 93.69 91 ARG A C 1
ATOM 725 O O . ARG A 1 91 ? -3.301 -12.385 -12.369 1.00 93.69 91 ARG A O 1
ATOM 732 N N . CYS A 1 92 ? -2.647 -13.104 -10.348 1.00 94.38 92 CYS A N 1
ATOM 733 C CA . CYS A 1 92 ? -2.360 -11.772 -9.838 1.00 94.38 92 CYS A CA 1
ATOM 734 C C . CYS A 1 92 ? -1.133 -11.736 -8.929 1.00 94.38 92 CYS A C 1
ATOM 736 O O . CYS A 1 92 ? -0.743 -12.717 -8.298 1.00 94.38 92 CYS A O 1
ATOM 738 N N . PHE A 1 93 ? -0.521 -10.561 -8.870 1.00 94.88 93 PHE A N 1
ATOM 739 C CA . PHE A 1 93 ? 0.568 -10.242 -7.970 1.00 94.88 93 PHE A CA 1
ATOM 740 C C . PHE A 1 93 ? 0.053 -9.335 -6.849 1.00 94.88 93 PHE A C 1
ATOM 742 O O . PHE A 1 93 ? -0.357 -8.198 -7.088 1.00 94.88 93 PHE A O 1
ATOM 749 N N . GLU A 1 94 ? 0.062 -9.848 -5.621 1.00 95.06 94 GLU A N 1
ATOM 750 C CA . GLU A 1 94 ? -0.345 -9.117 -4.421 1.00 95.06 94 GLU A CA 1
ATOM 751 C C . GLU A 1 94 ? 0.863 -8.406 -3.810 1.00 95.06 94 GLU A C 1
ATOM 753 O O . GLU A 1 94 ? 1.743 -9.024 -3.207 1.00 95.06 94 GLU A O 1
ATOM 758 N N . ILE A 1 95 ? 0.906 -7.087 -3.955 1.00 94.19 95 ILE A N 1
ATOM 759 C CA . ILE A 1 95 ? 2.008 -6.243 -3.506 1.00 94.19 95 ILE A CA 1
ATOM 760 C C . ILE A 1 95 ? 1.826 -5.888 -2.035 1.00 94.19 95 ILE A C 1
ATOM 762 O O . ILE A 1 95 ? 0.850 -5.254 -1.638 1.00 94.19 95 ILE A O 1
ATOM 766 N N . GLN A 1 96 ? 2.837 -6.212 -1.238 1.00 93.31 96 GLN A N 1
ATOM 767 C CA . GLN A 1 96 ? 2.942 -5.793 0.159 1.00 93.31 96 GLN A CA 1
ATOM 768 C C . GLN A 1 96 ? 3.811 -4.543 0.300 1.00 93.31 96 GLN A C 1
ATOM 770 O O . GLN A 1 96 ? 3.552 -3.684 1.138 1.00 93.31 96 GLN A O 1
ATOM 775 N N . PHE A 1 97 ? 4.835 -4.424 -0.541 1.00 92.06 97 PHE A N 1
ATOM 776 C CA . PHE A 1 97 ? 5.764 -3.306 -0.535 1.00 92.06 97 PHE A CA 1
ATOM 777 C C . PHE A 1 97 ? 6.220 -2.984 -1.956 1.00 92.06 97 PHE A C 1
ATOM 779 O O . PHE A 1 97 ? 6.486 -3.883 -2.752 1.00 92.06 97 PHE A O 1
ATOM 786 N N . ALA A 1 98 ? 6.356 -1.695 -2.242 1.00 91.06 98 ALA A N 1
ATOM 787 C CA . ALA A 1 98 ? 6.973 -1.183 -3.454 1.00 91.06 98 ALA A CA 1
ATOM 788 C C . ALA A 1 98 ? 7.851 0.012 -3.078 1.00 91.06 98 ALA A C 1
ATOM 790 O O . ALA A 1 98 ? 7.448 0.853 -2.270 1.00 91.06 98 ALA A O 1
ATOM 791 N N . ALA A 1 99 ? 9.053 0.065 -3.642 1.00 88.62 99 ALA A N 1
ATOM 792 C CA . ALA A 1 99 ? 9.981 1.164 -3.445 1.00 88.62 99 ALA A CA 1
ATOM 793 C C . ALA A 1 99 ? 9.450 2.456 -4.088 1.00 88.62 99 ALA A C 1
ATOM 795 O O . ALA A 1 99 ? 8.792 2.434 -5.129 1.00 88.62 99 ALA A O 1
ATOM 796 N N . GLY A 1 100 ? 9.757 3.596 -3.468 1.00 82.44 100 GLY A N 1
ATOM 797 C CA . GLY A 1 100 ? 9.462 4.907 -4.043 1.00 82.44 100 GLY A CA 1
ATOM 798 C C . GLY A 1 100 ? 10.370 5.182 -5.240 1.00 82.44 100 GLY A C 1
ATOM 799 O O . GLY A 1 100 ? 11.584 5.022 -5.134 1.00 82.44 100 GLY A O 1
ATOM 800 N N . ARG A 1 101 ? 9.775 5.577 -6.369 1.00 75.31 101 ARG A N 1
ATOM 801 C CA . ARG A 1 101 ? 10.481 5.749 -7.643 1.00 75.31 101 ARG A CA 1
ATOM 802 C C . ARG A 1 101 ? 10.969 7.182 -7.860 1.00 75.31 101 ARG A C 1
ATOM 804 O O . ARG A 1 101 ? 12.168 7.406 -7.947 1.00 75.31 101 ARG A O 1
ATOM 811 N N . ASP A 1 102 ? 10.043 8.143 -7.881 1.00 74.06 102 ASP A N 1
ATOM 812 C CA . ASP A 1 102 ? 10.314 9.553 -8.179 1.00 74.06 102 ASP A CA 1
ATOM 813 C C . ASP A 1 102 ? 9.368 10.467 -7.391 1.00 74.06 102 ASP A C 1
ATOM 815 O O . ASP A 1 102 ? 8.187 10.157 -7.233 1.00 74.06 102 ASP A O 1
ATOM 819 N N . LEU A 1 103 ? 9.860 11.629 -6.952 1.00 69.31 103 LEU A N 1
ATOM 820 C CA . LEU A 1 103 ? 9.011 12.707 -6.441 1.00 69.31 103 LEU A CA 1
ATOM 821 C C . LEU A 1 103 ? 8.673 13.661 -7.588 1.00 69.31 103 LEU A C 1
ATOM 823 O O . LEU A 1 103 ? 9.529 14.417 -8.051 1.00 69.31 103 LEU A O 1
ATOM 827 N N . ARG A 1 104 ? 7.417 13.658 -8.044 1.00 71.19 104 ARG A N 1
ATOM 828 C CA . ARG A 1 104 ? 6.949 14.634 -9.036 1.00 71.19 104 ARG A CA 1
ATOM 829 C C . ARG A 1 104 ? 6.789 16.015 -8.383 1.00 71.19 104 ARG A C 1
ATOM 831 O O . ARG A 1 104 ? 6.331 16.100 -7.237 1.00 71.19 104 ARG A O 1
ATOM 838 N N . PRO A 1 105 ? 7.098 17.114 -9.095 1.00 69.00 105 PRO A N 1
ATOM 839 C CA . PRO A 1 105 ? 6.805 18.459 -8.608 1.00 69.00 105 PRO A CA 1
ATOM 840 C C . PRO A 1 105 ? 5.322 18.570 -8.218 1.00 69.00 105 PRO A C 1
ATOM 842 O O . PRO A 1 105 ? 4.446 18.258 -9.019 1.00 69.00 105 PRO A O 1
ATOM 845 N N . GLY A 1 106 ? 5.038 18.956 -6.971 1.00 73.00 106 GLY A N 1
ATOM 846 C CA . GLY A 1 106 ? 3.675 19.042 -6.427 1.00 73.00 106 GLY A CA 1
ATOM 847 C C . GLY A 1 106 ? 3.179 17.815 -5.644 1.00 73.00 106 GLY A C 1
ATOM 848 O O . GLY A 1 106 ? 2.238 17.955 -4.865 1.00 73.00 106 GLY A O 1
ATOM 849 N N . GLN A 1 107 ? 3.828 16.643 -5.735 1.00 78.50 107 GLN A N 1
ATOM 850 C CA . GLN A 1 107 ? 3.422 15.466 -4.940 1.00 78.50 107 GLN A CA 1
ATOM 851 C C . GLN A 1 107 ? 3.659 15.640 -3.437 1.00 78.50 107 GLN A C 1
ATOM 853 O O . GLN A 1 107 ? 2.907 15.086 -2.637 1.00 78.50 107 GLN A O 1
ATOM 858 N N . LEU A 1 108 ? 4.643 16.451 -3.039 1.00 85.12 108 LEU A N 1
ATOM 859 C CA . LEU A 1 108 ? 4.959 16.684 -1.629 1.00 85.12 108 LEU A CA 1
ATOM 860 C C . LEU A 1 108 ? 3.757 17.229 -0.841 1.00 85.12 108 LEU A C 1
ATOM 862 O O . LEU A 1 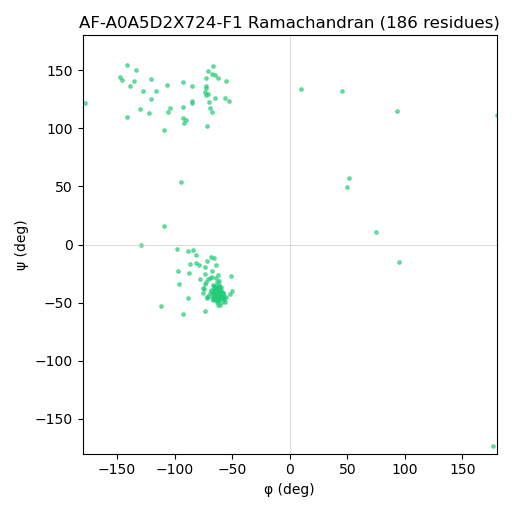108 ? 3.488 16.766 0.263 1.00 85.12 108 LEU A O 1
ATOM 866 N N . GLY A 1 109 ? 2.993 18.159 -1.426 1.00 87.19 109 GLY A N 1
ATOM 867 C CA . GLY A 1 109 ? 1.786 18.695 -0.790 1.00 87.19 109 GLY A CA 1
ATOM 868 C C . GLY A 1 109 ? 0.722 17.616 -0.571 1.00 87.19 109 GLY A C 1
ATOM 869 O O . GLY A 1 109 ? 0.160 17.511 0.515 1.00 87.19 109 GLY A O 1
ATOM 870 N N . SER A 1 110 ? 0.512 16.750 -1.568 1.00 86.00 110 SER A N 1
ATOM 871 C CA . SER A 1 110 ? -0.403 15.608 -1.452 1.00 86.00 110 SER A CA 1
ATOM 872 C C . SER A 1 110 ? 0.049 14.607 -0.385 1.00 86.00 110 SER A C 1
ATOM 874 O O . SER A 1 110 ? -0.788 14.064 0.337 1.00 86.00 110 SER A O 1
ATOM 876 N N . MET A 1 111 ? 1.357 14.361 -0.258 1.00 87.12 111 MET A N 1
ATOM 877 C CA . MET A 1 111 ? 1.908 13.480 0.778 1.00 87.12 111 MET A CA 1
ATOM 878 C C . MET A 1 111 ? 1.655 14.046 2.176 1.00 87.12 111 MET A C 1
ATOM 880 O O . MET A 1 111 ? 1.162 13.324 3.041 1.00 87.12 111 MET A O 1
ATOM 884 N N . ILE A 1 112 ? 1.925 15.341 2.378 1.00 91.50 112 ILE A N 1
ATOM 885 C CA . ILE A 1 112 ? 1.654 16.031 3.647 1.00 91.50 112 ILE A CA 1
ATOM 886 C C . ILE A 1 112 ? 0.165 15.932 3.984 1.00 91.50 112 ILE A C 1
ATOM 888 O O . ILE A 1 112 ? -0.177 15.485 5.074 1.00 91.50 112 ILE A O 1
ATOM 892 N N . GLN A 1 113 ? -0.721 16.249 3.034 1.00 93.25 113 GLN A N 1
ATOM 893 C CA . GLN A 1 113 ? -2.165 16.168 3.254 1.00 93.25 113 GLN A CA 1
ATOM 894 C C . GLN A 1 113 ? -2.620 14.749 3.617 1.00 93.25 113 GLN A C 1
ATOM 896 O O . GLN A 1 113 ? -3.448 14.576 4.508 1.00 93.25 113 GLN A O 1
ATOM 901 N N . THR A 1 114 ? -2.075 13.727 2.953 1.00 91.81 114 THR A N 1
ATOM 902 C CA . THR A 1 114 ? -2.411 12.323 3.233 1.00 91.81 114 THR A CA 1
ATOM 903 C C . THR A 1 114 ? -2.006 11.935 4.656 1.00 91.81 114 THR A C 1
ATOM 905 O O . THR A 1 114 ? -2.802 11.335 5.376 1.00 91.81 114 THR A O 1
ATOM 908 N N . LEU A 1 115 ? -0.804 12.330 5.091 1.00 94.25 115 LEU A N 1
ATOM 909 C CA . LEU A 1 115 ? -0.331 12.093 6.457 1.00 94.25 115 LEU A CA 1
ATOM 910 C C . LEU A 1 115 ? -1.158 12.867 7.491 1.00 94.25 115 LEU A C 1
ATOM 912 O O . LEU A 1 115 ? -1.522 12.300 8.518 1.00 94.25 115 LEU A O 1
ATOM 916 N N . SER A 1 116 ? -1.517 14.122 7.212 1.00 95.56 116 SER A N 1
ATOM 917 C CA . SER A 1 116 ? -2.391 14.919 8.081 1.00 95.56 116 SER A CA 1
ATOM 918 C C . SER A 1 116 ? -3.787 14.307 8.213 1.00 95.56 116 SER A C 1
ATOM 920 O O . SER A 1 116 ? -4.317 14.227 9.319 1.00 95.56 116 SER A O 1
ATOM 922 N N . ASN A 1 117 ? -4.368 13.817 7.115 1.00 96.12 117 ASN A N 1
ATOM 923 C CA . ASN A 1 117 ? -5.658 13.127 7.137 1.00 96.12 117 ASN A CA 1
ATOM 924 C C . ASN A 1 117 ? -5.586 11.824 7.941 1.00 96.12 117 ASN A C 1
ATOM 926 O O . ASN A 1 117 ? -6.513 11.505 8.687 1.00 96.12 117 ASN A O 1
ATOM 930 N N . TRP A 1 118 ? -4.492 11.073 7.801 1.00 96.38 118 TRP A N 1
ATOM 931 C CA . TRP A 1 118 ? -4.278 9.839 8.551 1.00 96.38 118 TRP A CA 1
ATOM 932 C C . TRP A 1 118 ? -4.110 10.100 10.053 1.00 96.38 118 TRP A C 1
ATOM 934 O O . TRP A 1 118 ? -4.715 9.399 10.866 1.00 96.38 118 TRP A O 1
ATOM 944 N N . LEU A 1 119 ? -3.370 11.151 10.419 1.00 95.50 119 LEU A N 1
ATOM 945 C CA . LEU A 1 119 ? -3.238 11.600 11.804 1.00 95.50 119 LEU A CA 1
ATOM 946 C C . LEU A 1 119 ? -4.602 11.993 12.384 1.00 95.50 119 LEU A C 1
ATOM 948 O O . LEU A 1 119 ? -5.020 11.423 13.386 1.00 95.50 119 LEU A O 1
ATOM 952 N N . GLY A 1 120 ? -5.347 12.866 11.699 1.00 96.12 120 GLY A N 1
ATOM 953 C CA . GLY A 1 120 ? -6.674 13.290 12.155 1.00 96.12 120 GLY A CA 1
ATOM 954 C C . GLY A 1 120 ? -7.673 12.132 12.260 1.00 96.12 120 GLY A C 1
ATOM 955 O O . GLY A 1 120 ? -8.465 12.071 13.197 1.00 96.12 120 GLY A O 1
ATOM 956 N N . SER A 1 121 ? -7.613 11.164 11.341 1.00 96.44 121 SER A N 1
ATOM 957 C CA . SER A 1 121 ? -8.431 9.946 11.426 1.00 96.44 121 SER A CA 1
ATOM 958 C C . SER A 1 121 ? -8.064 9.101 12.649 1.00 96.44 121 SER A C 1
ATOM 960 O O . SER A 1 121 ? -8.952 8.575 13.316 1.00 96.44 121 SER A O 1
ATOM 962 N N . SER A 1 122 ? -6.772 8.996 12.964 1.00 97.12 122 SER A N 1
ATOM 963 C CA . SER A 1 122 ? -6.279 8.256 14.131 1.00 97.12 122 SER A CA 1
ATOM 964 C C . SER A 1 122 ? -6.700 8.921 15.443 1.00 97.12 122 SER A C 1
ATOM 966 O O . SER A 1 122 ? -7.176 8.230 16.345 1.00 97.12 122 SER A O 1
ATOM 968 N N . ASP A 1 123 ? -6.623 10.251 15.525 1.00 96.62 123 ASP A N 1
ATOM 969 C CA . ASP A 1 123 ? -7.098 11.014 16.683 1.00 96.62 123 ASP A CA 1
ATOM 970 C C . ASP A 1 123 ? -8.612 10.849 16.884 1.00 96.62 123 ASP A C 1
ATOM 972 O O . ASP A 1 123 ? -9.071 10.567 17.991 1.00 96.62 123 ASP A O 1
ATOM 976 N N . ASN A 1 124 ? -9.401 10.924 15.808 1.00 96.62 124 ASN A N 1
ATOM 977 C CA . ASN A 1 124 ? -10.850 10.713 15.872 1.00 96.62 124 ASN A CA 1
ATOM 978 C C . ASN A 1 124 ? -11.220 9.293 16.330 1.00 96.62 124 ASN A C 1
ATOM 980 O O . ASN A 1 124 ? -12.157 9.113 17.116 1.00 96.62 124 ASN A O 1
ATOM 984 N N . LEU A 1 125 ? -10.490 8.273 15.863 1.00 97.25 125 LEU A N 1
ATOM 985 C CA . LEU A 1 125 ? -10.672 6.895 16.327 1.00 97.25 125 LEU A CA 1
ATOM 986 C C . LEU A 1 125 ? -10.350 6.765 17.817 1.00 97.25 125 LEU A C 1
ATOM 988 O O . LEU A 1 125 ? -11.094 6.109 18.546 1.00 97.25 125 LEU A O 1
ATOM 992 N N . LEU A 1 126 ? -9.284 7.415 18.283 1.00 97.12 126 LEU A N 1
ATOM 993 C CA . LEU A 1 126 ? -8.894 7.417 19.689 1.00 97.12 126 LEU A CA 1
ATOM 994 C C . LEU A 1 126 ? -9.975 8.067 20.562 1.00 97.12 126 LEU A C 1
ATOM 996 O O . LEU A 1 126 ? -10.389 7.463 21.554 1.00 97.12 126 LEU A O 1
ATOM 1000 N N . VAL A 1 127 ? -10.487 9.238 20.172 1.00 96.75 127 VAL A N 1
ATOM 1001 C CA . VAL A 1 127 ? -11.599 9.909 20.870 1.00 96.75 127 VAL A CA 1
ATOM 1002 C C . VAL A 1 127 ? -12.830 9.005 20.916 1.00 96.75 127 VAL A C 1
ATOM 1004 O O . VAL A 1 127 ? -13.392 8.787 21.988 1.00 96.75 127 VAL A O 1
ATOM 1007 N N . SER A 1 128 ? -1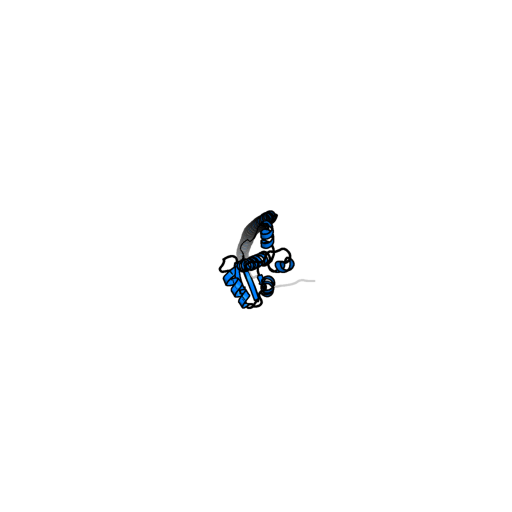3.191 8.384 19.791 1.00 96.94 128 SER A N 1
ATOM 1008 C CA . SER A 1 128 ? -14.337 7.466 19.714 1.00 96.94 128 SER A CA 1
ATOM 1009 C C . SER A 1 128 ? -14.191 6.265 20.659 1.00 96.94 128 SER A C 1
ATOM 1011 O O . SER A 1 128 ? -15.159 5.830 21.286 1.00 96.94 128 SER A O 1
ATOM 1013 N N . ILE A 1 129 ? -12.981 5.710 20.786 1.00 97.19 129 ILE A N 1
ATOM 1014 C CA . ILE A 1 129 ? -12.693 4.624 21.733 1.00 97.19 129 ILE A CA 1
ATOM 1015 C C . ILE A 1 129 ? -12.833 5.125 23.174 1.00 97.19 129 ILE A C 1
ATOM 1017 O O . ILE A 1 129 ? -13.478 4.464 23.989 1.00 97.19 129 ILE A O 1
ATOM 1021 N N . GLN A 1 130 ? -12.283 6.298 23.493 1.00 97.12 130 GLN A N 1
ATOM 1022 C CA . GLN A 1 130 ? -12.384 6.889 24.830 1.00 97.12 130 GLN A CA 1
ATOM 1023 C C . GLN A 1 130 ? -13.835 7.180 25.235 1.00 97.12 130 GLN A C 1
ATOM 1025 O O . GLN A 1 130 ? -14.215 6.935 26.379 1.00 97.12 130 GLN A O 1
ATOM 1030 N N . GLU A 1 131 ? -14.662 7.665 24.312 1.00 96.75 131 GLU A N 1
ATOM 1031 C CA . GLU A 1 131 ? -16.092 7.882 24.543 1.00 96.75 131 GLU A CA 1
ATOM 1032 C C . GLU A 1 131 ? -16.829 6.571 24.816 1.00 96.75 131 GLU A C 1
ATOM 1034 O O . GLU A 1 131 ? -17.617 6.496 25.760 1.00 96.75 131 GLU A O 1
ATOM 1039 N N . LYS A 1 132 ? -16.528 5.511 24.054 1.00 96.44 132 LYS A N 1
ATOM 1040 C CA . LYS A 1 132 ? -17.107 4.182 24.291 1.00 96.44 132 LYS A CA 1
ATOM 1041 C C . LYS A 1 132 ? -16.719 3.605 25.650 1.00 96.44 132 LYS A C 1
ATOM 1043 O O . LYS A 1 132 ? -17.571 3.000 26.296 1.00 96.44 132 LYS A O 1
ATOM 1048 N N . ILE A 1 133 ? -15.480 3.818 26.099 1.00 96.81 133 ILE A N 1
ATOM 1049 C CA . ILE A 1 133 ? -15.034 3.425 27.445 1.00 96.81 133 ILE A CA 1
ATOM 1050 C C . ILE A 1 133 ? -15.846 4.180 28.504 1.00 96.81 133 ILE A C 1
ATOM 1052 O O . ILE A 1 133 ? -16.478 3.552 29.347 1.00 96.81 133 ILE A O 1
ATOM 1056 N N . LYS A 1 134 ? -15.921 5.516 28.410 1.00 96.75 134 LYS A N 1
ATOM 1057 C CA . LYS A 1 134 ? -16.691 6.341 29.360 1.00 96.75 134 LYS A CA 1
ATOM 1058 C C . LYS A 1 134 ? -18.167 5.952 29.415 1.00 96.75 134 LYS A C 1
ATOM 1060 O O . LYS A 1 134 ? -18.757 5.906 30.495 1.00 96.75 134 LYS A O 1
ATOM 1065 N N . TRP A 1 135 ? -18.771 5.688 28.258 1.00 96.75 135 TRP A N 1
ATOM 1066 C CA . TRP A 1 135 ? -20.151 5.225 28.175 1.00 96.75 135 TRP A CA 1
ATOM 1067 C C . TRP A 1 135 ? -20.330 3.870 28.870 1.00 96.75 135 TRP A C 1
ATOM 1069 O O . TRP A 1 135 ? -21.253 3.723 29.669 1.00 96.75 135 TRP A O 1
ATOM 1079 N N . ALA A 1 136 ? -19.429 2.913 28.626 1.00 96.62 136 ALA A N 1
ATOM 1080 C CA . ALA A 1 136 ? -19.479 1.593 29.247 1.00 96.62 136 ALA A CA 1
ATOM 1081 C C . ALA A 1 136 ? -19.311 1.667 30.773 1.00 96.62 136 ALA A C 1
ATOM 1083 O O . ALA A 1 136 ? -20.063 1.015 31.498 1.00 96.62 136 ALA A O 1
ATOM 1084 N N . ASP A 1 137 ? -18.394 2.503 31.266 1.00 96.44 137 ASP A N 1
ATOM 1085 C CA . ASP A 1 137 ? -18.199 2.732 32.701 1.00 96.44 137 ASP A CA 1
ATOM 1086 C C . ASP A 1 137 ? -19.446 3.354 33.340 1.00 96.44 137 ASP A C 1
ATOM 1088 O O . ASP A 1 137 ? -19.931 2.879 34.367 1.00 96.44 137 ASP A O 1
ATOM 1092 N N . THR A 1 138 ? -20.021 4.376 32.698 1.00 94.88 138 THR A N 1
ATOM 1093 C CA . THR A 1 138 ? -21.234 5.046 33.189 1.00 94.88 138 THR A CA 1
ATOM 1094 C C . THR A 1 138 ? -22.414 4.080 33.238 1.00 94.88 138 THR A C 1
A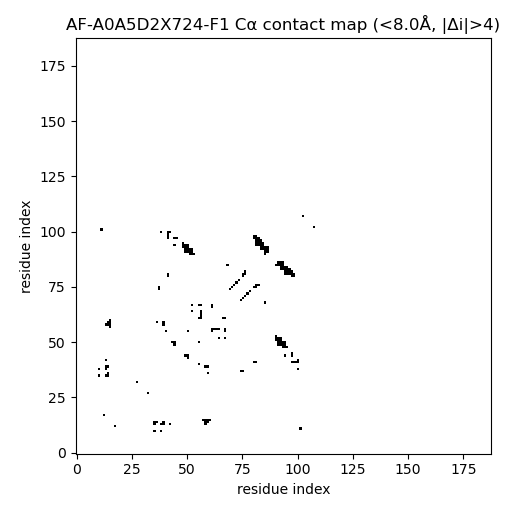TOM 1096 O O . THR A 1 138 ? -23.124 4.023 34.241 1.00 94.88 138 THR A O 1
ATOM 1099 N N . MET A 1 139 ? -22.612 3.291 32.179 1.00 93.88 139 MET A N 1
ATOM 1100 C CA . MET A 1 139 ? -23.681 2.295 32.123 1.00 93.88 139 MET A CA 1
ATOM 1101 C C . MET A 1 139 ? -23.485 1.210 33.189 1.00 93.88 139 MET A C 1
ATOM 1103 O O . MET A 1 139 ? -24.426 0.873 33.900 1.00 93.88 139 MET A O 1
ATOM 1107 N N . SER A 1 140 ? -22.253 0.725 33.366 1.00 94.50 140 SER A N 1
ATOM 1108 C CA . SER A 1 140 ? -21.903 -0.254 34.400 1.00 94.50 140 SER A CA 1
ATOM 1109 C C . SER A 1 140 ? -22.211 0.264 35.808 1.00 94.50 140 SER A C 1
ATOM 1111 O O . SER A 1 140 ? -22.788 -0.458 36.623 1.00 94.50 140 SER A O 1
ATOM 1113 N N . GLU A 1 141 ? -21.888 1.525 36.109 1.00 94.06 141 GLU A N 1
ATOM 1114 C CA . GLU A 1 141 ? -22.204 2.128 37.407 1.00 94.06 141 GLU A CA 1
ATOM 1115 C C . GLU A 1 141 ? -23.711 2.341 37.616 1.00 94.06 141 GLU A C 1
ATOM 1117 O O . GLU A 1 141 ? -24.223 2.080 38.711 1.00 94.06 141 GLU A O 1
ATOM 1122 N N . LEU A 1 142 ? -24.447 2.748 36.576 1.00 91.88 142 LEU A N 1
ATOM 1123 C CA . LEU A 1 142 ? -25.908 2.858 36.631 1.00 91.88 142 LEU A CA 1
ATOM 1124 C C . LEU A 1 142 ? -26.568 1.497 36.879 1.00 91.88 142 LEU A C 1
ATOM 1126 O O . LEU A 1 142 ? -27.406 1.385 37.778 1.00 91.88 142 LEU A O 1
ATOM 1130 N N . ASP A 1 143 ? -26.142 0.457 36.166 1.00 91.44 143 ASP A N 1
ATOM 1131 C CA . ASP A 1 143 ? -26.644 -0.907 36.335 1.00 91.44 143 ASP A CA 1
ATOM 1132 C C . ASP A 1 143 ? -26.333 -1.458 37.729 1.00 91.44 143 ASP A C 1
ATOM 1134 O O . ASP A 1 143 ? -27.203 -2.043 38.383 1.00 91.44 143 ASP A O 1
ATOM 1138 N N . LYS A 1 144 ? -25.116 -1.229 38.245 1.00 93.62 144 LYS A N 1
ATOM 1139 C CA . LYS A 1 144 ? -24.751 -1.596 39.624 1.00 93.62 144 LYS A CA 1
ATOM 1140 C C . LYS A 1 144 ? -25.643 -0.895 40.643 1.00 93.62 144 LYS A C 1
ATOM 1142 O O . LYS A 1 144 ? -26.086 -1.534 41.600 1.00 93.62 144 LYS A O 1
ATOM 1147 N N . LYS A 1 145 ? -25.909 0.404 40.468 1.00 93.06 145 LYS A N 1
ATOM 1148 C CA . LYS A 1 145 ? -26.785 1.171 41.366 1.00 93.06 145 LYS A CA 1
ATOM 1149 C C . LYS A 1 145 ? -28.221 0.653 41.310 1.00 93.06 145 LYS A C 1
ATOM 1151 O O . LYS A 1 145 ? -28.810 0.414 42.363 1.00 93.06 145 LYS A O 1
ATOM 1156 N N . HIS A 1 146 ? -28.755 0.431 40.111 1.00 93.25 146 HIS A N 1
ATOM 1157 C CA . HIS A 1 146 ? -30.106 -0.090 39.925 1.00 93.25 146 HIS A CA 1
ATOM 1158 C C . HIS A 1 146 ? -30.263 -1.482 40.548 1.00 93.25 146 HIS A C 1
ATOM 1160 O O . HIS A 1 146 ? -31.200 -1.715 41.310 1.00 93.25 146 HIS A O 1
ATOM 1166 N N . ARG A 1 147 ? -29.297 -2.383 40.323 1.00 91.81 147 ARG A N 1
ATOM 1167 C CA . ARG A 1 147 ? -29.274 -3.715 40.943 1.00 91.81 147 ARG A CA 1
ATOM 1168 C C . ARG A 1 147 ? -29.291 -3.635 42.472 1.00 91.81 147 ARG A C 1
ATOM 1170 O O . ARG A 1 147 ? -30.086 -4.338 43.090 1.00 91.81 147 ARG A O 1
ATOM 1177 N N . LYS A 1 148 ? -28.465 -2.770 43.075 1.00 93.50 148 LYS A N 1
ATOM 1178 C CA . LYS A 1 148 ? -28.448 -2.558 44.536 1.00 93.50 148 LYS A CA 1
ATOM 1179 C C . LYS A 1 148 ? -29.792 -2.051 45.063 1.00 93.50 148 LYS A C 1
ATOM 1181 O O . LYS A 1 148 ? -30.241 -2.503 46.111 1.00 93.50 148 LYS A O 1
ATOM 1186 N N . GLU A 1 149 ? -30.440 -1.127 44.354 1.00 91.88 149 GLU A N 1
ATOM 1187 C CA . GLU A 1 149 ? -31.750 -0.600 44.754 1.00 91.88 149 GLU A CA 1
ATOM 1188 C C . GLU A 1 149 ? -32.843 -1.676 44.689 1.00 91.88 149 GLU A C 1
ATOM 1190 O O . GLU A 1 149 ? -33.635 -1.815 45.622 1.00 91.88 149 GLU A O 1
ATOM 1195 N N . VAL A 1 150 ? -32.863 -2.473 43.617 1.00 92.25 150 VAL A N 1
ATOM 1196 C CA . VAL A 1 150 ? -33.796 -3.598 43.470 1.00 92.25 150 VAL A CA 1
ATOM 1197 C C . VAL A 1 150 ? -33.590 -4.619 44.590 1.00 92.25 150 VAL A C 1
ATOM 1199 O O . VAL A 1 150 ? -34.560 -5.040 45.216 1.00 92.25 150 VAL A O 1
ATOM 1202 N N . GLU A 1 151 ? -32.342 -4.980 44.890 1.00 91.38 151 GLU A N 1
ATOM 1203 C CA . GLU A 1 151 ? -32.013 -5.919 45.965 1.00 91.38 151 GLU A CA 1
ATOM 1204 C C . GLU A 1 151 ? -32.449 -5.395 47.343 1.00 91.38 151 GLU A C 1
ATOM 1206 O O . GLU A 1 151 ? -33.084 -6.124 48.106 1.00 91.38 151 GLU A O 1
ATOM 1211 N N . ALA A 1 152 ? -32.222 -4.110 47.632 1.00 91.75 152 ALA A N 1
ATOM 1212 C CA . ALA A 1 152 ? -32.673 -3.482 48.874 1.00 91.75 152 ALA A CA 1
ATOM 1213 C C . ALA A 1 152 ? -34.205 -3.521 49.032 1.00 91.75 152 ALA A C 1
ATOM 1215 O O . ALA A 1 152 ? -34.707 -3.877 50.101 1.00 91.75 152 ALA A O 1
ATOM 1216 N N . ARG A 1 153 ? -34.953 -3.220 47.960 1.00 90.62 153 ARG A N 1
ATOM 1217 C CA . ARG A 1 153 ? -36.425 -3.299 47.955 1.00 90.62 153 ARG A CA 1
ATOM 1218 C C . ARG A 1 153 ? -36.918 -4.732 48.157 1.00 90.62 153 ARG A C 1
ATOM 1220 O O . ARG A 1 153 ? -37.877 -4.954 48.893 1.00 90.62 153 ARG A O 1
ATOM 1227 N N . VAL A 1 154 ? -36.262 -5.715 47.537 1.00 90.62 154 VAL A N 1
ATOM 1228 C CA . VAL A 1 154 ? -36.588 -7.138 47.729 1.00 90.62 154 VAL A CA 1
ATOM 1229 C C . VAL A 1 154 ? -36.398 -7.547 49.192 1.00 90.62 154 VAL A C 1
ATOM 1231 O O . VAL A 1 154 ? -37.271 -8.207 49.757 1.00 90.62 154 VAL A O 1
ATOM 1234 N N . GLU A 1 155 ? -35.305 -7.131 49.832 1.00 87.38 155 GLU A N 1
ATOM 1235 C CA . GLU A 1 155 ? -35.056 -7.423 51.248 1.00 87.38 155 GLU A CA 1
ATOM 1236 C C . GLU A 1 155 ? -36.059 -6.738 52.190 1.00 87.38 155 GLU A C 1
ATOM 1238 O O . GLU A 1 155 ? -36.520 -7.347 53.159 1.00 87.38 155 GLU A O 1
ATOM 1243 N N . GLU A 1 156 ? -36.474 -5.504 51.899 1.00 87.81 156 GLU A N 1
ATOM 1244 C CA . GLU A 1 156 ? -37.531 -4.816 52.652 1.00 87.81 156 GLU A CA 1
ATOM 1245 C C . GLU A 1 156 ? -38.885 -5.543 52.545 1.00 87.81 156 GLU 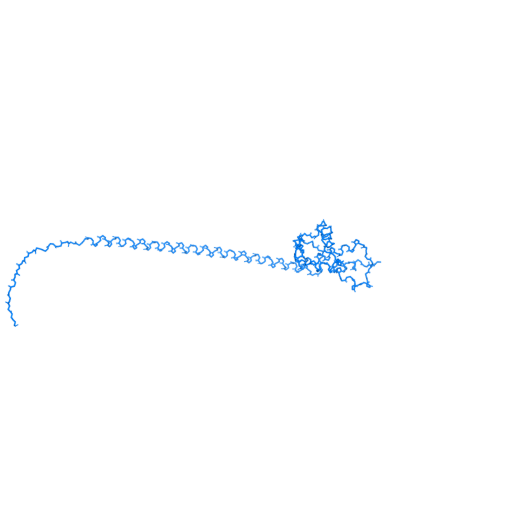A C 1
ATOM 1247 O O . GLU A 1 156 ? -39.559 -5.794 53.554 1.00 87.81 156 GLU A O 1
ATOM 1252 N N . VAL A 1 157 ? -39.264 -5.964 51.333 1.00 89.19 157 VAL A N 1
ATOM 1253 C CA . VAL A 1 157 ? -40.482 -6.754 51.104 1.00 89.19 157 VAL A CA 1
ATOM 1254 C C . VAL A 1 157 ? -40.415 -8.084 51.863 1.00 89.19 157 VAL A C 1
ATOM 1256 O O . VAL A 1 157 ? -41.364 -8.426 52.570 1.00 89.19 157 VAL A O 1
ATOM 1259 N N . LYS A 1 158 ? -39.290 -8.812 51.817 1.00 86.88 158 LYS A N 1
ATOM 1260 C CA . LYS A 1 158 ? -39.113 -10.064 52.582 1.00 86.88 158 LYS A CA 1
ATOM 1261 C C . LYS A 1 158 ? -39.282 -9.861 54.091 1.00 86.88 158 LYS A C 1
ATOM 1263 O O . LYS A 1 158 ? -39.955 -10.666 54.749 1.00 86.88 158 LYS A O 1
ATOM 1268 N N . LYS A 1 159 ? -38.707 -8.790 54.650 1.00 87.56 159 LYS A N 1
ATOM 1269 C CA . LYS A 1 159 ? -38.840 -8.450 56.078 1.00 87.56 159 LYS A CA 1
ATOM 1270 C C . LYS A 1 159 ? -40.291 -8.152 56.449 1.00 87.56 159 LYS A C 1
ATOM 1272 O O . LYS A 1 159 ? -40.809 -8.743 57.395 1.00 87.56 159 LYS A O 1
ATOM 1277 N N . SER A 1 160 ? -40.973 -7.299 55.686 1.00 81.44 160 SER A N 1
ATOM 1278 C CA . SER A 1 160 ? -42.368 -6.928 55.967 1.00 81.44 160 SER A CA 1
ATOM 1279 C C . SER A 1 160 ? -43.341 -8.113 55.853 1.00 81.44 160 SER A C 1
ATOM 1281 O O . SER A 1 160 ? -44.258 -8.235 56.666 1.00 81.44 160 SER A O 1
ATOM 1283 N N . VAL A 1 161 ? -43.118 -9.039 54.913 1.00 79.31 161 VAL A N 1
ATOM 1284 C CA . VAL A 1 161 ? -43.894 -10.288 54.803 1.00 79.31 161 VAL A CA 1
ATOM 1285 C C . VAL A 1 161 ? -43.646 -11.209 56.002 1.00 79.31 161 VAL A C 1
ATOM 1287 O O . VAL A 1 161 ? -44.595 -11.771 56.550 1.00 79.31 161 VAL A O 1
ATOM 1290 N N . SER A 1 162 ? -42.398 -11.330 56.460 1.00 71.44 162 SER A N 1
ATOM 1291 C CA . SER A 1 162 ? -42.053 -12.156 57.628 1.00 71.44 162 SER A CA 1
ATOM 1292 C C . SER A 1 162 ? -42.681 -11.624 58.923 1.00 71.44 162 SER A C 1
ATOM 1294 O O . SER A 1 162 ? -43.212 -12.403 59.714 1.00 71.44 162 SER A O 1
ATOM 1296 N N . VAL A 1 163 ? -42.711 -10.299 59.113 1.00 69.44 163 VAL A N 1
ATOM 1297 C CA . VAL A 1 163 ? -43.380 -9.653 60.259 1.00 69.44 163 VAL A CA 1
ATOM 1298 C C . VAL A 1 163 ? -44.900 -9.852 60.210 1.00 69.44 163 VAL A C 1
ATOM 1300 O O . VAL A 1 163 ? -45.505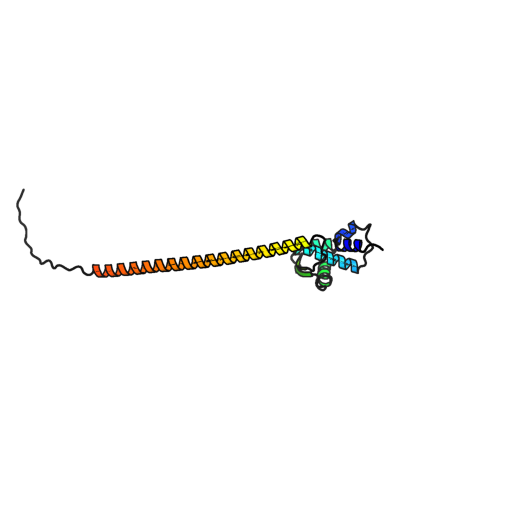 -10.201 61.224 1.00 69.44 163 VAL A O 1
ATOM 1303 N N . LYS A 1 164 ? -45.526 -9.718 59.031 1.00 63.25 164 LYS A N 1
ATOM 1304 C CA . LYS A 1 164 ? -46.966 -9.992 58.855 1.00 63.25 164 LYS A CA 1
ATOM 1305 C C . LYS A 1 164 ? -47.318 -11.449 59.167 1.00 63.25 164 LYS A C 1
ATOM 1307 O O . LYS A 1 164 ? -48.326 -11.699 59.823 1.00 63.25 164 LYS A O 1
ATOM 1312 N N . LYS A 1 165 ? -46.466 -12.402 58.770 1.00 58.91 165 LYS A N 1
ATOM 1313 C CA . LYS A 1 165 ? -46.638 -13.831 59.079 1.00 58.91 165 LYS A CA 1
ATOM 1314 C C . LYS A 1 165 ? -46.622 -14.107 60.588 1.00 58.91 165 LYS A C 1
ATOM 1316 O O . LYS A 1 165 ? -47.377 -14.959 61.049 1.00 58.91 165 LYS A O 1
ATOM 1321 N N . LEU A 1 166 ? -45.818 -13.366 61.355 1.00 52.69 166 LEU A N 1
ATOM 1322 C CA . LEU A 1 166 ? -45.766 -13.468 62.818 1.00 52.69 166 LEU A CA 1
ATOM 1323 C C . LEU A 1 166 ? -46.998 -12.844 63.503 1.00 52.69 166 LEU A C 1
ATOM 1325 O O . LEU A 1 166 ? -47.471 -13.385 64.497 1.00 52.69 166 LEU A O 1
ATOM 1329 N N . GLN A 1 167 ? -47.576 -11.767 62.957 1.00 49.03 167 GLN A N 1
ATOM 1330 C CA . GLN A 1 167 ? -48.792 -11.150 63.513 1.00 49.03 167 GLN A CA 1
ATOM 1331 C C . GLN A 1 167 ? -50.067 -11.976 63.273 1.00 49.03 167 GLN A C 1
ATOM 1333 O O . GLN A 1 167 ? -50.948 -12.000 64.128 1.00 49.03 167 GLN A O 1
ATOM 1338 N N . THR A 1 168 ? -50.173 -12.705 62.157 1.00 44.03 168 THR A N 1
ATOM 1339 C CA . THR A 1 168 ? -51.364 -13.524 61.850 1.00 44.03 168 THR A CA 1
ATOM 1340 C C . THR A 1 168 ? -51.515 -14.789 62.703 1.00 44.03 168 THR A C 1
ATOM 1342 O O . THR A 1 168 ? -52.591 -15.381 62.715 1.00 44.03 168 THR A O 1
ATOM 1345 N N . VAL A 1 169 ? -50.473 -15.209 63.431 1.00 50.72 169 VAL A N 1
ATOM 1346 C CA . VAL A 1 169 ? -50.516 -16.397 64.311 1.00 50.72 169 VAL A CA 1
ATOM 1347 C C . VAL A 1 169 ? -51.039 -16.058 65.718 1.00 50.72 169 VAL A C 1
ATOM 1349 O O . VAL A 1 169 ? -51.527 -16.937 66.424 1.00 50.72 169 VAL A O 1
ATOM 1352 N N . SER A 1 170 ? -51.061 -14.779 66.101 1.00 41.12 170 SER A N 1
ATOM 1353 C CA . SER A 1 170 ? -51.536 -14.311 67.412 1.00 41.12 170 SER A CA 1
ATOM 1354 C C . SER A 1 170 ? -53.011 -13.889 67.383 1.00 41.12 170 SER A C 1
ATOM 1356 O O . SER A 1 170 ? -53.350 -12.771 67.762 1.00 41.12 170 SER A O 1
ATOM 1358 N N . ARG A 1 171 ? -53.919 -14.759 66.920 1.00 37.38 171 ARG A N 1
ATOM 1359 C CA . ARG A 1 171 ? -55.368 -14.568 67.133 1.00 37.38 171 ARG A CA 1
ATOM 1360 C C . ARG A 1 171 ? -55.775 -15.310 68.415 1.00 37.38 171 ARG A C 1
ATOM 1362 O O . ARG A 1 171 ? -55.629 -16.533 68.442 1.00 37.38 171 ARG A O 1
ATOM 1369 N N . PRO A 1 172 ? -56.287 -14.644 69.469 1.00 40.75 172 PRO A N 1
ATOM 1370 C CA . PRO A 1 172 ? -56.739 -15.342 70.671 1.00 40.75 172 PRO A CA 1
ATOM 1371 C C . PRO A 1 172 ? -57.938 -16.235 70.327 1.00 40.75 172 PRO A C 1
ATOM 1373 O O . PRO A 1 172 ? -58.925 -15.758 69.762 1.00 40.75 172 PRO A O 1
ATOM 1376 N N . LYS A 1 173 ? -57.873 -17.530 70.659 1.00 36.94 173 LYS A N 1
ATOM 1377 C CA . LYS A 1 173 ? -59.062 -18.394 70.696 1.00 36.94 173 LYS A CA 1
ATOM 1378 C C . LYS A 1 173 ? -59.893 -17.981 71.912 1.00 36.94 173 LYS A C 1
ATOM 1380 O O . LYS A 1 173 ? -59.552 -18.346 73.031 1.00 36.94 173 LYS A O 1
ATOM 1385 N N . LEU A 1 174 ? -60.971 -17.229 71.692 1.00 37.75 174 LEU A N 1
ATOM 1386 C CA . LEU A 1 174 ? -62.046 -17.104 72.674 1.00 37.75 174 LEU A CA 1
ATOM 1387 C C . LEU A 1 174 ? -62.780 -18.448 72.754 1.00 37.75 174 LEU A C 1
ATOM 1389 O O . LEU A 1 174 ? -63.334 -18.924 71.762 1.00 37.75 174 LEU A O 1
ATOM 1393 N N . SER A 1 175 ? -62.743 -19.071 73.930 1.00 44.66 175 SER A N 1
ATOM 1394 C CA . SER A 1 175 ? -63.608 -20.186 74.297 1.00 44.66 175 SER A CA 1
ATOM 1395 C C . SER A 1 175 ? -65.045 -19.675 74.403 1.00 44.66 175 SER A C 1
ATOM 1397 O O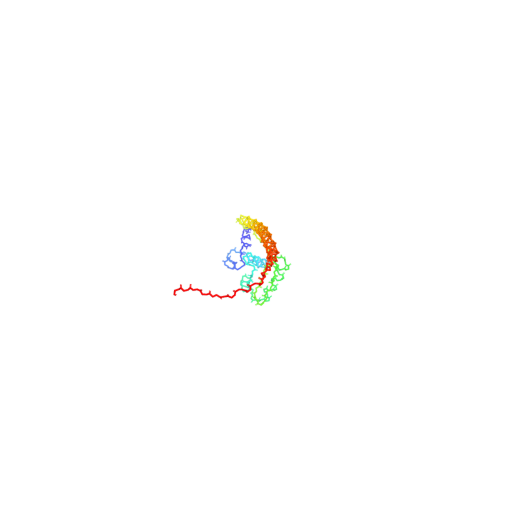 . SER A 1 175 ? -65.347 -18.872 75.282 1.00 44.66 175 SER A O 1
ATOM 1399 N N . SER A 1 176 ? -65.926 -20.127 73.514 1.00 35.38 176 SER A N 1
ATOM 1400 C CA . SER A 1 176 ? -67.369 -19.957 73.682 1.00 35.38 176 SER A CA 1
ATOM 1401 C C . SER A 1 176 ? -67.899 -21.195 74.393 1.00 35.38 176 SER A C 1
ATOM 1403 O O . SER A 1 176 ? -67.998 -22.262 73.785 1.00 35.38 176 SER A O 1
ATOM 1405 N N . GLU A 1 177 ? -68.202 -21.048 75.680 1.00 39.06 177 GLU A N 1
ATOM 1406 C CA . GLU A 1 177 ? -68.977 -22.010 76.459 1.00 39.06 177 GLU A CA 1
ATOM 1407 C C . GLU A 1 177 ? -70.328 -22.281 75.795 1.00 39.06 177 GLU A C 1
ATOM 1409 O O . GLU A 1 177 ? -70.983 -21.393 75.244 1.00 39.06 177 GLU A O 1
ATOM 1414 N N . GLY A 1 178 ? -70.734 -23.547 75.841 1.00 45.12 178 GLY A N 1
ATOM 1415 C CA . GLY A 1 178 ? -72.068 -23.961 75.460 1.00 45.12 178 GLY A CA 1
ATOM 1416 C C . GLY A 1 178 ? -73.083 -23.529 76.513 1.00 45.12 178 GLY A C 1
ATOM 1417 O O . GLY A 1 178 ? -72.962 -23.867 77.686 1.00 45.12 178 GLY A O 1
ATOM 1418 N N . SER A 1 179 ? -74.146 -22.867 76.077 1.00 35.28 179 SER A N 1
ATOM 1419 C CA . SER A 1 179 ? -75.433 -22.940 76.760 1.00 35.28 179 SER A CA 1
ATOM 1420 C C . SER A 1 179 ? -76.541 -22.971 75.725 1.00 35.28 179 SER A C 1
ATOM 1422 O O . SER A 1 179 ? -76.794 -22.014 74.999 1.00 35.28 179 SER A O 1
ATOM 1424 N N . ARG A 1 180 ? -77.162 -24.147 75.638 1.00 45.78 180 ARG A N 1
ATOM 1425 C CA . ARG A 1 180 ? -78.418 -24.382 74.937 1.00 45.78 180 ARG A CA 1
ATOM 1426 C C . ARG A 1 180 ? -79.519 -23.690 75.731 1.00 45.78 180 ARG A C 1
ATOM 1428 O O . ARG A 1 180 ? -79.732 -24.067 76.878 1.00 45.78 180 ARG A O 1
ATOM 1435 N N . ILE A 1 181 ? -80.262 -22.780 75.110 1.00 41.25 181 ILE A N 1
ATOM 1436 C CA . ILE A 1 181 ? -81.658 -22.550 75.486 1.00 41.25 181 ILE A CA 1
ATOM 1437 C C . ILE A 1 181 ? -82.491 -22.580 74.210 1.00 41.25 181 ILE A C 1
ATOM 1439 O O . ILE A 1 181 ? -82.288 -21.806 73.276 1.00 41.25 181 ILE A O 1
ATOM 1443 N N . SER A 1 182 ? -83.380 -23.565 74.186 1.00 38.12 182 SER A N 1
ATOM 1444 C CA . SER A 1 182 ? -84.356 -23.845 73.148 1.00 38.12 182 SER A CA 1
ATOM 1445 C C . SER A 1 182 ? -85.489 -22.814 73.171 1.00 38.12 182 SER A C 1
ATOM 1447 O O . SER A 1 182 ? -85.997 -22.472 74.233 1.00 38.12 182 SER A O 1
ATOM 1449 N N . THR A 1 183 ? -85.853 -22.361 71.970 1.00 42.50 183 THR A N 1
ATOM 1450 C CA . THR A 1 183 ? -87.185 -21.977 71.458 1.00 42.50 183 THR A CA 1
ATOM 1451 C C . THR A 1 183 ? -88.361 -21.870 72.441 1.00 42.50 183 THR A C 1
ATOM 1453 O O . THR A 1 183 ? -88.659 -22.847 73.124 1.00 42.50 183 THR A O 1
ATOM 1456 N N . LEU A 1 184 ? -89.145 -20.781 72.341 1.00 38.38 184 LEU A N 1
ATOM 1457 C CA . LEU A 1 184 ? -90.549 -20.798 71.867 1.0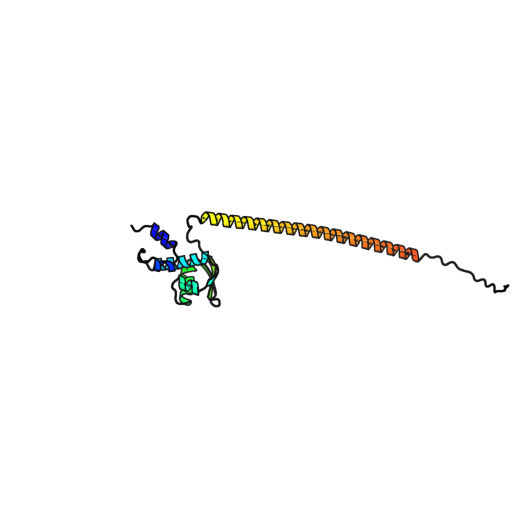0 38.38 184 LEU A CA 1
ATOM 1458 C C . LEU A 1 184 ? -91.173 -19.375 71.809 1.00 38.38 184 LEU A C 1
ATOM 1460 O O . LEU A 1 184 ? -91.239 -18.686 72.818 1.00 38.38 184 LEU A O 1
ATOM 1464 N N . ASN A 1 185 ? -91.627 -19.016 70.598 1.00 37.31 185 ASN A N 1
ATOM 1465 C CA . ASN A 1 185 ? -92.860 -18.318 70.166 1.00 37.31 185 ASN A CA 1
ATOM 1466 C C . ASN A 1 185 ? -93.396 -17.048 70.865 1.00 37.31 185 ASN A C 1
ATOM 1468 O O . ASN A 1 185 ? -93.678 -17.080 72.055 1.00 37.31 185 ASN A O 1
ATOM 1472 N N . LEU A 1 186 ? -93.747 -16.018 70.067 1.00 40.06 186 LEU A N 1
ATOM 1473 C CA . LEU A 1 186 ? -95.136 -15.651 69.664 1.00 40.06 186 LEU A CA 1
ATOM 1474 C C . LEU A 1 186 ? -95.095 -14.399 68.738 1.00 40.06 186 LEU A C 1
ATOM 1476 O O . LEU A 1 186 ? -94.541 -13.384 69.140 1.00 40.06 186 LEU A O 1
ATOM 1480 N N . VAL A 1 187 ? -95.425 -14.526 67.443 1.00 40.94 187 VAL A N 1
ATOM 1481 C CA . VAL A 1 187 ? -96.718 -14.202 66.774 1.00 40.94 187 VAL A CA 1
ATOM 1482 C C . VAL A 1 187 ? -96.758 -12.782 66.194 1.00 40.94 187 VAL A C 1
ATOM 1484 O O . VAL A 1 187 ? -96.738 -11.805 66.935 1.00 40.94 187 VAL A O 1
ATOM 1487 N N . GLU A 1 188 ? -96.844 -12.702 64.862 1.00 33.84 188 GLU A N 1
ATOM 1488 C CA . GLU A 1 188 ? -98.129 -12.488 64.171 1.00 33.84 188 GLU A CA 1
ATOM 1489 C C . GLU A 1 188 ? -98.271 -13.503 63.026 1.00 33.84 188 GLU A C 1
ATOM 1491 O O . GLU A 1 188 ? -97.231 -13.814 62.395 1.00 33.84 188 GLU A O 1
#

pLDDT: mean 77.94, std 20.55, range [33.03, 97.25]

Organism: Gossypium mustelinum (NCBI:txid34275)